Protein AF-A0A970GXW7-F1 (afdb_monomer_lite)

Sequence (215 aa):
MKRIKVNVVCMGICLIFGLSMFFTDLMLDGRINKLLYIYRIIIASCVCYFLPEVYRHLKKVYLKTKLSKELYFLKKLFVICGSVKPVDFGKLMKSLIARSEHFKKDLVAIYEAHQKSSTDTEMFYQELKAGAKDLEVKLFYEKLDMACYYDFDLSVKTIKDDFAREKRESIRKVKKKVELINVVGVLGLFVALTVLVVYLLAPWIKMLEFSGLGW

Radius of gyration: 31.5 Å; chains: 1; bounding box: 80×30×100 Å

Secondary structure (DSSP, 8-state):
-HHHHHHHHHHHHHHHHHHHHHHHHHH----HHHHHHHHHHHHHHHHHHHHHHHHHHHHHHHHHHHHHHHHHHHHHHHHHHHTSSSP-HHHHHHHHHHH-SSSHHHHHHHHHHHHH--S-HHHHHHHHHHH--SHHHHHHHHHHHHHHHT-HHHHHHHHHHHHHHHHHHHHHHHHHHHHHHHHHHHHHHHHHHHHHHHHHHHHHHHHHHHHHT--

pLDDT: mean 70.79, std 11.63, range [36.53, 85.31]

Foldseek 3Di:
DVVVVVVVVLVVVVVVVVVVVVVVVVPDDDPDVVVVVVVVVVVVSVCVVVVVVVVVVVVVVVVVVVVVVLLVVLLVLLLVQLVDPPHDLLVSLVVNLVSDDVCNVVSVVLSVVLVVPPDPVVVVLVVVLVPDPDPSSNVVSVLNVCCSPPNVNVSSVVSVVVVVVVVVVVVVVVVVVVVVVVVVVVVVVVVVVVVVVCVVCVVVVVVVVVVVPPD

Structure (mmCIF, N/CA/C/O backbone):
data_AF-A0A970GXW7-F1
#
_entry.id   AF-A0A970GXW7-F1
#
loop_
_atom_site.group_PDB
_atom_site.id
_atom_site.type_symbol
_atom_site.label_atom_id
_atom_site.label_alt_id
_atom_site.label_comp_id
_atom_site.label_asym_id
_atom_site.label_entity_id
_atom_site.label_seq_id
_atom_site.pdbx_PDB_ins_code
_atom_site.Cartn_x
_atom_site.Cartn_y
_atom_site.Cartn_z
_atom_site.occupancy
_atom_site.B_iso_or_equiv
_atom_site.auth_seq_id
_atom_site.auth_comp_id
_atom_site.auth_asym_id
_atom_site.auth_atom_id
_atom_site.pdbx_PDB_model_num
ATOM 1 N N . MET A 1 1 ? 20.574 18.142 4.163 1.00 36.53 1 MET A N 1
ATOM 2 C CA . MET A 1 1 ? 22.018 18.353 4.432 1.00 36.53 1 MET A CA 1
ATOM 3 C C . MET A 1 1 ? 22.873 17.086 4.602 1.00 36.53 1 MET A C 1
ATOM 5 O O . MET A 1 1 ? 23.958 17.068 4.044 1.00 36.53 1 MET A O 1
ATOM 9 N N . LYS A 1 2 ? 22.444 16.004 5.285 1.00 41.56 2 LYS A N 1
ATOM 10 C CA . LYS A 1 2 ? 23.283 14.783 5.468 1.00 41.56 2 LYS A CA 1
ATOM 11 C C . LYS A 1 2 ? 23.629 13.986 4.185 1.00 41.56 2 LYS A C 1
ATOM 13 O O . LYS A 1 2 ? 24.627 13.281 4.181 1.00 41.56 2 LYS A O 1
ATOM 18 N N . ARG A 1 3 ? 22.847 14.111 3.098 1.00 43.22 3 ARG A N 1
ATOM 19 C CA . ARG A 1 3 ? 23.070 13.406 1.810 1.00 43.22 3 ARG A CA 1
ATOM 20 C C . ARG A 1 3 ? 24.290 13.904 1.018 1.00 43.22 3 ARG A C 1
ATOM 22 O O . ARG A 1 3 ? 24.913 13.113 0.330 1.00 43.22 3 ARG A O 1
ATOM 29 N N . ILE A 1 4 ? 24.644 15.185 1.143 1.00 44.62 4 ILE A N 1
ATOM 30 C CA . ILE A 1 4 ? 25.739 15.791 0.364 1.00 44.62 4 ILE A CA 1
ATOM 31 C C . ILE A 1 4 ? 27.099 15.413 0.969 1.00 44.62 4 ILE A C 1
ATOM 33 O O . ILE A 1 4 ? 28.023 15.080 0.238 1.00 44.62 4 ILE A O 1
ATOM 37 N N . LYS A 1 5 ? 27.204 15.353 2.307 1.00 41.97 5 LYS A N 1
ATOM 38 C CA . LYS A 1 5 ? 28.464 15.025 2.998 1.00 41.97 5 LYS A CA 1
ATOM 39 C C . LYS A 1 5 ? 28.994 13.620 2.671 1.00 41.97 5 LYS A C 1
ATOM 41 O O . LYS A 1 5 ? 30.198 13.457 2.556 1.00 41.97 5 LYS A O 1
ATOM 46 N N . VAL A 1 6 ? 28.123 12.624 2.477 1.00 51.88 6 VAL A N 1
ATOM 47 C CA . VAL A 1 6 ? 28.550 11.246 2.149 1.00 51.88 6 VAL A CA 1
ATOM 48 C C . VAL A 1 6 ? 29.020 11.135 0.696 1.00 51.88 6 VAL A C 1
ATOM 50 O O . VAL A 1 6 ? 30.042 10.509 0.435 1.00 51.88 6 VAL A O 1
ATOM 53 N N . ASN A 1 7 ? 28.333 11.803 -0.235 1.00 46.38 7 ASN A N 1
ATOM 54 C CA . ASN A 1 7 ? 28.727 11.798 -1.645 1.00 46.38 7 ASN A CA 1
ATOM 55 C C . ASN A 1 7 ? 30.058 12.527 -1.865 1.00 46.38 7 ASN A C 1
ATOM 57 O O . ASN A 1 7 ? 30.883 12.041 -2.627 1.00 46.38 7 ASN A O 1
ATOM 61 N N . VAL A 1 8 ? 30.307 13.629 -1.147 1.00 50.56 8 VAL A N 1
ATOM 62 C CA . VAL A 1 8 ? 31.577 14.376 -1.224 1.00 50.56 8 VAL A CA 1
ATOM 63 C C . VAL A 1 8 ? 32.748 13.564 -0.655 1.00 50.56 8 VAL A C 1
ATOM 65 O O . VAL A 1 8 ? 33.816 13.535 -1.259 1.00 50.56 8 VAL A O 1
ATOM 68 N N . VAL A 1 9 ? 32.545 12.837 0.451 1.00 52.38 9 VAL A N 1
ATOM 69 C CA . VAL A 1 9 ? 33.582 11.958 1.028 1.00 52.38 9 VAL A CA 1
ATOM 70 C C . VAL A 1 9 ? 33.902 10.784 0.093 1.00 52.38 9 VAL A C 1
ATOM 72 O O . VAL A 1 9 ? 35.071 10.476 -0.119 1.00 52.38 9 VAL A O 1
ATOM 75 N N . CYS A 1 10 ? 32.897 10.170 -0.539 1.00 51.16 10 CYS A N 1
ATOM 76 C CA . CYS A 1 10 ? 33.123 9.105 -1.523 1.00 51.16 10 CYS A CA 1
ATOM 77 C C . CYS A 1 10 ? 33.780 9.607 -2.819 1.00 51.16 10 CYS A C 1
ATOM 79 O O . CYS A 1 10 ? 34.620 8.901 -3.371 1.00 51.16 10 CYS A O 1
ATOM 81 N N . MET A 1 11 ? 33.456 10.819 -3.280 1.00 51.25 11 MET A N 1
ATOM 82 C CA . MET A 1 11 ? 34.118 11.439 -4.435 1.00 51.25 11 MET A CA 1
ATOM 83 C C . MET A 1 11 ? 35.600 11.713 -4.136 1.00 51.25 11 MET A C 1
ATOM 85 O O . MET A 1 11 ? 36.453 11.449 -4.978 1.00 51.25 11 MET A O 1
ATOM 89 N N . GLY A 1 12 ? 35.910 12.141 -2.905 1.00 49.91 12 GLY A N 1
ATOM 90 C CA . GLY A 1 12 ? 37.282 12.297 -2.415 1.00 49.91 12 GLY A CA 1
ATOM 91 C C . GLY A 1 12 ? 38.063 10.981 -2.389 1.00 49.91 12 GLY A C 1
ATOM 92 O O . GLY A 1 12 ? 39.197 10.938 -2.850 1.00 49.91 12 GLY A O 1
ATOM 93 N N . ILE A 1 13 ? 37.448 9.881 -1.943 1.00 58.66 13 ILE A N 1
ATOM 94 C CA . ILE A 1 13 ? 38.088 8.553 -1.952 1.00 58.66 13 ILE A CA 1
ATOM 95 C C . ILE A 1 13 ? 38.314 8.059 -3.391 1.00 58.66 13 ILE A C 1
ATOM 97 O O . ILE A 1 13 ? 39.370 7.504 -3.681 1.00 58.66 13 ILE A O 1
ATOM 101 N N . CYS A 1 14 ? 37.381 8.317 -4.314 1.00 54.28 14 CYS A N 1
ATOM 102 C CA . CYS A 1 14 ? 37.559 7.985 -5.733 1.00 54.28 14 CYS A CA 1
ATOM 103 C C . CYS A 1 14 ? 38.674 8.813 -6.392 1.00 54.28 14 CYS A C 1
ATOM 105 O O . CYS A 1 14 ? 39.422 8.277 -7.204 1.00 54.28 14 CYS A O 1
ATOM 107 N N . LEU A 1 15 ? 38.830 10.087 -6.014 1.00 52.09 15 LEU A N 1
ATOM 108 C CA . LEU A 1 15 ? 39.939 10.935 -6.465 1.00 52.09 15 LEU A CA 1
ATOM 109 C C . LEU A 1 15 ? 41.288 10.466 -5.909 1.00 52.09 15 LEU A C 1
ATOM 111 O O . LEU A 1 15 ? 42.264 10.440 -6.649 1.00 52.09 15 LEU A O 1
ATOM 115 N N . ILE A 1 16 ? 4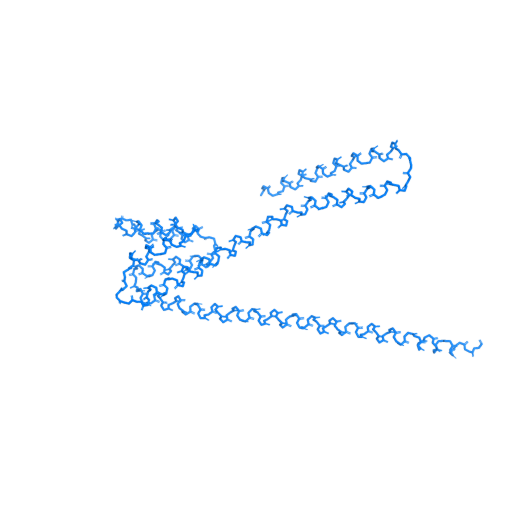1.346 10.041 -4.643 1.00 58.22 16 ILE A N 1
ATOM 116 C CA . ILE A 1 16 ? 42.569 9.498 -4.028 1.00 58.22 16 ILE A CA 1
ATOM 117 C C . ILE A 1 16 ? 42.966 8.171 -4.693 1.00 58.22 16 ILE A C 1
ATOM 119 O O . ILE A 1 16 ? 44.137 7.970 -5.009 1.00 58.22 16 ILE A O 1
ATOM 123 N N . PHE A 1 17 ? 41.996 7.298 -4.989 1.00 55.59 17 PHE A N 1
ATOM 124 C CA . PHE A 1 17 ? 42.246 6.075 -5.758 1.00 55.59 17 PHE A CA 1
ATOM 125 C C . PHE A 1 17 ? 42.682 6.380 -7.201 1.00 55.59 17 PHE A C 1
ATOM 127 O O . PHE A 1 17 ? 43.653 5.788 -7.671 1.00 55.59 17 PHE A O 1
ATOM 134 N N . GLY A 1 18 ? 42.049 7.344 -7.875 1.00 51.88 18 GLY A N 1
ATOM 135 C CA . GLY A 1 18 ? 42.450 7.788 -9.216 1.00 51.88 18 GLY A CA 1
ATOM 136 C C . GLY A 1 18 ? 43.857 8.398 -9.261 1.00 51.88 18 GLY A C 1
ATOM 137 O O . GLY A 1 18 ? 44.622 8.111 -10.178 1.00 51.88 18 GLY A O 1
ATOM 138 N N . LEU A 1 19 ? 44.243 9.168 -8.239 1.00 52.00 19 LEU A N 1
ATOM 139 C CA . LEU A 1 19 ? 45.594 9.723 -8.106 1.00 52.00 19 LEU A CA 1
ATOM 140 C C . LEU A 1 19 ? 46.634 8.636 -7.811 1.00 52.00 19 LEU A C 1
ATOM 142 O O . LEU A 1 19 ? 47.711 8.656 -8.400 1.00 52.00 19 LEU A O 1
ATOM 146 N N . SER A 1 20 ? 46.308 7.650 -6.966 1.00 53.53 20 SER A N 1
ATOM 147 C CA . SER A 1 20 ? 47.200 6.507 -6.720 1.00 53.53 20 SER A CA 1
ATOM 148 C C . SER A 1 20 ? 47.460 5.687 -7.989 1.00 53.53 20 SER A C 1
ATOM 150 O O . SER A 1 20 ? 48.586 5.248 -8.204 1.00 53.53 20 SER A O 1
ATOM 152 N N . MET A 1 21 ? 46.459 5.574 -8.874 1.00 54.50 21 MET A N 1
ATOM 153 C CA . MET A 1 21 ? 46.595 4.932 -10.184 1.00 54.50 21 MET A CA 1
ATOM 154 C C . MET A 1 21 ? 47.504 5.712 -11.136 1.00 54.50 21 MET A C 1
ATOM 156 O O . MET A 1 21 ? 48.346 5.107 -11.795 1.00 54.50 21 MET A O 1
ATOM 160 N N . PHE A 1 22 ? 47.386 7.042 -11.161 1.00 52.53 22 PHE A N 1
ATOM 161 C CA . PHE A 1 22 ? 48.235 7.910 -11.981 1.00 52.53 22 PHE A CA 1
ATOM 162 C C . PHE A 1 22 ? 49.715 7.821 -11.573 1.00 52.53 22 PHE A C 1
ATOM 164 O O . PHE A 1 22 ? 50.598 7.745 -12.425 1.00 52.53 22 PHE A O 1
ATOM 171 N N . PHE A 1 23 ? 49.996 7.748 -10.266 1.00 51.31 23 PHE A N 1
ATOM 172 C CA . PHE A 1 23 ? 51.359 7.547 -9.764 1.00 51.31 23 PHE A CA 1
ATOM 173 C C . PHE A 1 23 ? 51.914 6.151 -10.082 1.00 51.31 23 PHE A C 1
ATOM 175 O O . PHE A 1 23 ? 53.106 6.023 -10.360 1.00 51.31 23 PHE A O 1
ATOM 182 N N . THR A 1 24 ? 51.074 5.110 -10.101 1.00 54.56 24 THR A N 1
ATOM 183 C CA . THR A 1 24 ? 51.500 3.770 -10.542 1.00 54.56 24 THR A CA 1
ATOM 184 C C . THR A 1 24 ? 51.691 3.654 -12.060 1.00 54.56 24 THR A C 1
ATOM 186 O O . THR A 1 24 ? 52.520 2.854 -12.490 1.00 54.56 24 THR A O 1
ATOM 189 N N . ASP A 1 25 ? 50.997 4.471 -12.862 1.00 48.50 25 ASP A N 1
ATOM 190 C CA . ASP A 1 25 ? 51.155 4.553 -14.327 1.00 48.50 25 ASP A CA 1
ATOM 191 C C . ASP A 1 25 ? 52.482 5.214 -14.743 1.00 48.50 25 ASP A C 1
ATOM 193 O O . ASP A 1 25 ? 53.053 4.853 -15.770 1.00 48.50 25 ASP A O 1
ATOM 197 N N . LEU A 1 26 ? 53.016 6.138 -13.931 1.00 48.97 26 LEU A N 1
ATOM 198 C CA . LEU A 1 26 ? 54.302 6.799 -14.200 1.00 48.97 26 LEU A CA 1
ATOM 199 C C . LEU A 1 26 ? 55.518 5.875 -13.962 1.00 48.97 26 LEU A C 1
ATOM 201 O O . LEU A 1 26 ? 56.599 6.131 -14.484 1.00 48.97 26 LEU A O 1
ATOM 205 N N . MET A 1 27 ? 55.360 4.818 -13.155 1.00 50.88 27 MET A N 1
ATOM 206 C CA . MET A 1 27 ? 56.472 4.026 -12.601 1.00 50.88 27 MET A CA 1
ATOM 207 C C . MET A 1 27 ? 56.754 2.693 -13.313 1.00 50.88 27 MET A C 1
ATOM 209 O O . MET A 1 27 ? 57.789 2.087 -13.052 1.00 50.88 27 MET A O 1
ATOM 213 N N . LEU A 1 28 ? 55.886 2.201 -14.201 1.00 49.31 28 LEU A N 1
ATOM 214 C CA . LEU A 1 28 ? 56.090 0.904 -14.856 1.00 49.31 28 LEU A CA 1
ATOM 215 C C . LEU A 1 28 ? 55.779 0.992 -16.348 1.00 49.31 28 LEU A C 1
ATOM 217 O O . LEU A 1 28 ? 54.676 1.367 -16.733 1.00 49.31 28 LEU A O 1
ATOM 221 N N . ASP A 1 29 ? 56.699 0.524 -17.193 1.00 49.59 29 ASP A N 1
ATOM 222 C CA . ASP A 1 29 ? 56.520 0.332 -18.640 1.00 49.59 29 ASP A CA 1
ATOM 223 C C . ASP A 1 29 ? 56.055 -1.113 -18.943 1.00 49.59 29 ASP A C 1
ATOM 225 O O . ASP A 1 29 ? 56.232 -2.012 -18.123 1.00 49.59 29 ASP A O 1
ATOM 229 N N . GLY A 1 30 ? 55.291 -1.327 -20.020 1.00 56.03 30 GLY A N 1
ATOM 230 C CA . GLY A 1 30 ? 54.644 -2.615 -20.363 1.00 56.03 30 GLY A CA 1
ATOM 231 C C . GLY A 1 30 ? 53.134 -2.487 -20.609 1.00 56.03 30 GLY A C 1
ATOM 232 O O . GLY A 1 30 ? 52.337 -2.540 -19.676 1.00 56.03 30 GLY A O 1
ATOM 233 N N . ARG A 1 31 ? 52.749 -2.263 -21.870 1.00 55.66 31 ARG A N 1
ATOM 234 C CA . ARG A 1 31 ? 51.510 -1.567 -22.278 1.00 55.66 31 ARG A CA 1
ATOM 235 C C . ARG A 1 31 ? 50.223 -2.403 -22.424 1.00 55.66 31 ARG A C 1
ATOM 237 O O . ARG A 1 31 ? 49.149 -1.817 -22.416 1.00 55.66 31 ARG A O 1
ATOM 244 N N . ILE A 1 32 ? 50.277 -3.736 -22.530 1.00 54.97 32 ILE A N 1
ATOM 245 C CA . ILE A 1 32 ? 49.090 -4.538 -22.930 1.00 54.97 32 ILE A CA 1
ATOM 246 C C . ILE A 1 32 ? 48.325 -5.133 -21.730 1.00 54.97 32 ILE A C 1
ATOM 248 O O . ILE A 1 32 ? 47.101 -5.034 -21.672 1.00 54.97 32 ILE A O 1
ATOM 252 N N . ASN A 1 33 ? 49.016 -5.650 -20.706 1.00 57.78 33 ASN A N 1
ATOM 253 C CA . ASN A 1 33 ? 48.361 -6.164 -19.487 1.00 57.78 33 ASN A CA 1
ATOM 254 C C . ASN A 1 33 ? 47.785 -5.051 -18.585 1.00 57.78 33 ASN A C 1
ATOM 256 O O . ASN A 1 33 ? 46.927 -5.316 -17.743 1.00 57.78 33 ASN A O 1
ATOM 260 N N . LYS A 1 34 ? 48.217 -3.798 -18.779 1.00 56.94 34 LYS A N 1
ATOM 261 C CA . LYS A 1 34 ? 47.813 -2.646 -17.956 1.00 56.94 34 LYS A CA 1
ATOM 262 C C . LYS A 1 34 ? 46.424 -2.114 -18.284 1.00 56.94 34 LYS A C 1
ATOM 264 O O . LYS A 1 34 ? 45.649 -1.874 -17.366 1.00 56.94 34 LYS A O 1
ATOM 269 N N . LEU A 1 35 ? 46.060 -2.027 -19.564 1.00 57.41 35 LEU A N 1
ATOM 270 C CA . LEU A 1 35 ? 44.717 -1.600 -19.989 1.00 57.41 35 LEU A CA 1
ATOM 271 C C . LEU A 1 35 ? 43.617 -2.532 -19.456 1.00 57.41 35 LEU A C 1
ATOM 273 O O . LEU A 1 35 ? 42.579 -2.068 -18.986 1.00 57.41 35 LEU A O 1
ATOM 277 N N . LEU A 1 36 ? 43.872 -3.844 -19.447 1.00 58.72 36 LEU A N 1
ATOM 278 C CA . LEU A 1 36 ? 42.973 -4.842 -18.857 1.00 58.72 36 LEU A CA 1
ATOM 279 C C . LEU A 1 36 ? 42.836 -4.684 -17.336 1.00 58.72 36 LEU A C 1
ATOM 281 O O . LEU A 1 36 ? 41.740 -4.852 -16.799 1.00 58.72 36 LEU A O 1
ATOM 285 N N . TYR A 1 37 ? 43.924 -4.350 -16.639 1.00 63.22 37 TYR A N 1
ATOM 286 C CA . TYR A 1 37 ? 43.913 -4.136 -15.191 1.00 63.22 37 TYR A CA 1
ATOM 287 C C . TYR A 1 37 ? 43.170 -2.846 -14.810 1.00 63.22 37 TYR A C 1
ATOM 289 O O . TYR A 1 37 ? 42.325 -2.858 -13.914 1.00 63.22 37 TYR A O 1
ATOM 297 N N . ILE A 1 38 ? 43.397 -1.764 -15.561 1.00 65.06 38 ILE A N 1
ATOM 298 C CA . ILE A 1 38 ? 42.697 -0.482 -15.410 1.00 65.06 38 ILE A CA 1
ATOM 299 C C . ILE A 1 38 ? 41.193 -0.663 -15.654 1.00 65.06 38 ILE A C 1
ATOM 301 O O . ILE A 1 38 ? 40.382 -0.265 -14.819 1.00 65.06 38 ILE A O 1
ATOM 305 N N . TYR A 1 39 ? 40.801 -1.347 -16.734 1.00 64.88 39 TYR A N 1
ATOM 306 C CA . TYR A 1 39 ? 39.392 -1.620 -17.034 1.00 64.88 39 TYR A CA 1
ATOM 307 C C . TYR A 1 39 ? 38.704 -2.454 -15.939 1.00 64.88 39 TYR A C 1
ATOM 309 O O . TYR A 1 39 ? 37.590 -2.134 -15.524 1.00 64.88 39 TYR A O 1
ATOM 317 N N . ARG A 1 40 ? 39.380 -3.480 -15.398 1.00 64.44 40 ARG A N 1
ATOM 318 C CA . ARG A 1 40 ? 38.856 -4.297 -14.287 1.00 64.44 40 ARG A CA 1
ATOM 319 C C . ARG A 1 40 ? 38.636 -3.487 -13.011 1.00 64.44 40 ARG A C 1
ATOM 321 O O . ARG A 1 40 ? 37.634 -3.702 -12.333 1.00 64.44 40 ARG A O 1
ATOM 328 N N . ILE A 1 41 ? 39.528 -2.551 -12.695 1.00 69.44 41 ILE A N 1
ATOM 329 C CA . ILE A 1 41 ? 39.398 -1.711 -11.498 1.00 69.44 41 ILE A CA 1
ATOM 330 C C . ILE A 1 41 ? 38.318 -0.640 -11.677 1.00 69.44 41 ILE A C 1
ATOM 332 O O . ILE A 1 41 ? 37.563 -0.390 -10.739 1.00 69.44 41 ILE A O 1
ATOM 336 N N . ILE A 1 42 ? 38.178 -0.061 -12.875 1.00 71.00 42 ILE A N 1
ATOM 337 C CA . ILE A 1 42 ? 37.077 0.863 -13.193 1.00 71.00 42 ILE A CA 1
ATOM 338 C C . ILE A 1 42 ? 35.726 0.146 -13.071 1.00 71.00 42 ILE A C 1
ATOM 340 O O . ILE A 1 42 ? 34.802 0.666 -12.451 1.00 71.00 42 ILE A O 1
ATOM 344 N N . ILE A 1 43 ? 35.609 -1.083 -13.582 1.00 68.50 43 ILE A N 1
ATOM 345 C CA . ILE A 1 43 ? 34.386 -1.876 -13.399 1.00 68.50 43 ILE A CA 1
ATOM 346 C C . ILE A 1 43 ? 34.146 -2.174 -11.916 1.00 68.50 43 ILE A C 1
ATOM 348 O O . ILE A 1 43 ? 33.027 -1.999 -11.436 1.00 68.50 43 ILE A O 1
ATOM 352 N N . ALA A 1 44 ? 35.172 -2.599 -11.176 1.00 70.00 44 ALA A N 1
ATOM 353 C CA . ALA A 1 44 ? 35.036 -2.920 -9.758 1.00 70.00 44 ALA A CA 1
ATOM 354 C C . ALA A 1 44 ? 34.601 -1.701 -8.924 1.00 70.00 44 ALA A C 1
ATOM 356 O O . ALA A 1 44 ? 33.738 -1.834 -8.056 1.00 70.00 44 ALA A O 1
ATOM 357 N N . SER A 1 45 ? 35.130 -0.505 -9.208 1.00 69.75 45 SER A N 1
ATOM 358 C CA . SER A 1 45 ? 34.742 0.728 -8.513 1.00 69.75 45 SER A CA 1
ATOM 359 C C . SER A 1 45 ? 33.310 1.155 -8.856 1.00 69.75 45 SER A C 1
ATOM 361 O O . SER A 1 45 ? 32.540 1.485 -7.950 1.00 69.75 45 SER A O 1
ATOM 363 N N . CYS A 1 46 ? 32.900 1.042 -10.124 1.00 65.44 46 CYS A N 1
ATOM 364 C CA . CYS A 1 46 ? 31.518 1.281 -10.547 1.00 65.44 46 CYS A CA 1
ATOM 365 C C . CYS A 1 46 ? 30.530 0.312 -9.878 1.00 65.44 46 CYS A C 1
ATOM 367 O O . CYS A 1 46 ? 29.479 0.733 -9.391 1.00 65.44 46 CYS A O 1
ATOM 369 N N . VAL A 1 47 ? 30.870 -0.978 -9.804 1.00 69.69 47 VAL A N 1
ATOM 370 C CA . VAL A 1 47 ? 30.029 -2.012 -9.181 1.00 69.69 47 VAL A CA 1
ATOM 371 C C . VAL A 1 47 ? 29.900 -1.782 -7.672 1.00 69.69 47 VAL A C 1
ATOM 373 O O . VAL A 1 47 ? 28.787 -1.804 -7.142 1.00 69.69 47 VAL A O 1
ATOM 376 N N . CYS A 1 48 ? 31.003 -1.482 -6.982 1.00 71.81 48 CYS A N 1
ATOM 377 C CA . CYS A 1 48 ? 31.002 -1.192 -5.546 1.00 71.81 48 CYS A CA 1
ATOM 378 C C . CYS A 1 48 ? 30.251 0.098 -5.182 1.00 71.81 48 CYS A C 1
ATOM 380 O O . CYS A 1 48 ? 29.684 0.173 -4.093 1.00 71.81 48 CYS A O 1
ATOM 382 N N . TYR A 1 49 ? 30.208 1.095 -6.072 1.00 74.06 49 TYR A N 1
ATOM 383 C CA . TYR A 1 49 ? 29.412 2.310 -5.869 1.00 74.06 49 TYR A CA 1
ATOM 384 C C . TYR A 1 49 ? 27.911 2.053 -6.068 1.00 74.06 49 TYR A C 1
ATOM 386 O O . TYR A 1 49 ? 27.085 2.480 -5.261 1.00 74.06 49 TYR A O 1
ATOM 394 N N . PHE A 1 50 ? 27.551 1.306 -7.115 1.00 69.94 50 PHE A N 1
ATOM 395 C CA . PHE A 1 50 ? 26.157 1.126 -7.518 1.00 69.94 50 PHE A CA 1
ATOM 396 C C . PHE A 1 50 ? 25.406 0.082 -6.673 1.00 69.94 50 PHE A C 1
ATOM 398 O O . PHE A 1 50 ? 24.248 0.290 -6.303 1.00 69.94 50 PHE A O 1
ATOM 405 N N . LEU A 1 51 ? 26.061 -1.024 -6.294 1.00 70.75 51 LEU A N 1
ATOM 406 C CA . LEU A 1 51 ? 25.466 -2.098 -5.484 1.00 70.75 51 LEU A CA 1
ATOM 407 C C . LEU A 1 51 ? 24.803 -1.628 -4.172 1.00 70.75 51 LEU A C 1
ATOM 409 O O . LEU A 1 51 ? 23.650 -2.002 -3.930 1.00 70.75 51 LEU A O 1
ATOM 413 N N . PRO A 1 52 ? 25.452 -0.823 -3.305 1.00 77.75 52 PRO A N 1
ATOM 414 C CA . PRO A 1 52 ? 24.848 -0.405 -2.042 1.00 77.75 52 PRO A CA 1
ATOM 415 C C . PRO A 1 52 ? 23.655 0.538 -2.237 1.00 77.75 52 PRO A C 1
ATOM 417 O O . PRO A 1 52 ? 22.716 0.509 -1.434 1.00 77.75 52 PRO A O 1
ATOM 420 N N . GLU A 1 53 ? 23.645 1.357 -3.291 1.00 74.00 53 GLU A N 1
ATOM 421 C CA . GLU A 1 53 ? 22.501 2.214 -3.612 1.00 74.00 53 GLU A CA 1
ATOM 422 C C . GLU A 1 53 ? 21.309 1.400 -4.114 1.00 74.00 53 GLU A C 1
ATOM 424 O O . GLU A 1 53 ? 20.196 1.556 -3.595 1.00 74.00 53 GLU A O 1
ATOM 429 N N . VAL A 1 54 ? 21.550 0.466 -5.039 1.00 72.12 54 VAL A N 1
ATOM 430 C CA . VAL A 1 54 ? 20.531 -0.461 -5.545 1.00 72.12 54 VAL A CA 1
ATOM 431 C C . VAL A 1 54 ? 19.957 -1.295 -4.405 1.00 72.12 54 VAL A C 1
ATOM 433 O O . VAL A 1 54 ? 18.738 -1.364 -4.248 1.00 72.12 54 VAL A O 1
ATOM 436 N N . TYR A 1 55 ? 20.807 -1.853 -3.540 1.00 77.06 55 TYR A N 1
ATOM 437 C CA . TYR A 1 55 ? 20.367 -2.630 -2.383 1.00 77.06 55 TYR A CA 1
ATOM 438 C C . TYR A 1 55 ? 19.484 -1.810 -1.430 1.00 77.06 55 TYR A C 1
ATOM 440 O O . TYR A 1 55 ? 18.429 -2.276 -0.994 1.00 77.06 55 TYR A O 1
ATOM 448 N N . ARG A 1 56 ? 19.854 -0.557 -1.128 1.00 78.12 56 ARG A N 1
ATOM 449 C CA . ARG A 1 56 ? 19.030 0.331 -0.287 1.00 78.12 56 ARG A CA 1
ATOM 450 C C . ARG A 1 56 ? 17.681 0.639 -0.932 1.00 78.12 56 ARG A C 1
ATOM 452 O O . ARG A 1 56 ? 16.673 0.679 -0.222 1.00 78.12 56 ARG A O 1
ATOM 459 N N . HIS A 1 57 ? 17.647 0.866 -2.243 1.00 73.44 57 HIS A N 1
ATOM 460 C CA . HIS A 1 57 ? 16.401 1.091 -2.970 1.00 73.44 57 HIS A CA 1
ATOM 461 C C . HIS A 1 57 ? 15.513 -0.154 -2.976 1.00 73.44 57 HIS A C 1
ATOM 463 O O . HIS A 1 57 ? 14.340 -0.053 -2.611 1.00 73.44 57 HIS A O 1
ATOM 469 N N . LEU A 1 58 ? 16.077 -1.325 -3.273 1.00 73.81 58 LEU A N 1
ATOM 470 C CA . LEU A 1 58 ? 15.372 -2.606 -3.216 1.00 73.81 58 LEU A CA 1
ATOM 471 C C . LEU A 1 58 ? 14.806 -2.872 -1.820 1.00 73.81 58 LEU A C 1
ATOM 473 O O . LEU A 1 58 ? 13.623 -3.181 -1.690 1.00 73.81 58 LEU A O 1
ATOM 477 N N . LYS A 1 59 ? 15.596 -2.656 -0.761 1.00 79.12 59 LYS A N 1
ATOM 478 C CA . LYS A 1 59 ? 15.139 -2.815 0.626 1.00 79.12 59 LYS A CA 1
ATOM 479 C C . LYS A 1 59 ? 13.958 -1.897 0.951 1.00 79.12 59 LYS A C 1
ATOM 481 O O . LYS A 1 59 ? 12.996 -2.341 1.574 1.00 79.12 59 LYS A O 1
ATOM 486 N N . LYS A 1 60 ? 13.994 -0.629 0.523 1.00 82.50 60 LYS A N 1
ATOM 487 C CA . LYS A 1 60 ? 12.875 0.312 0.720 1.00 82.50 60 LYS A CA 1
ATOM 488 C C . LYS A 1 60 ? 11.612 -0.140 -0.010 1.00 82.50 60 LYS A C 1
ATOM 490 O O . LYS A 1 60 ? 10.534 -0.096 0.575 1.00 82.50 60 LYS A O 1
ATOM 495 N N . VAL A 1 61 ? 11.742 -0.580 -1.261 1.00 76.81 61 VAL A N 1
ATOM 496 C CA . VAL A 1 61 ? 10.610 -1.078 -2.058 1.00 76.81 61 VAL A CA 1
ATOM 497 C C . VAL A 1 61 ? 10.025 -2.342 -1.432 1.00 76.81 61 VAL A C 1
ATOM 499 O O . VAL A 1 61 ? 8.806 -2.448 -1.295 1.00 76.81 61 VAL A O 1
ATOM 502 N N . TYR A 1 62 ? 10.879 -3.264 -0.988 1.00 78.75 62 TYR A N 1
ATOM 503 C CA . TYR A 1 62 ? 10.465 -4.484 -0.305 1.00 78.75 62 TYR A CA 1
ATOM 504 C C . TYR A 1 62 ? 9.688 -4.179 0.979 1.00 78.75 62 TYR A C 1
ATOM 506 O O . TYR A 1 62 ? 8.574 -4.671 1.152 1.00 78.75 62 TYR A O 1
ATOM 514 N N . LEU A 1 63 ? 10.225 -3.307 1.841 1.00 81.31 63 LEU A N 1
ATOM 515 C CA . LEU A 1 63 ? 9.559 -2.895 3.079 1.00 81.31 63 LEU A CA 1
ATOM 516 C C . LEU A 1 6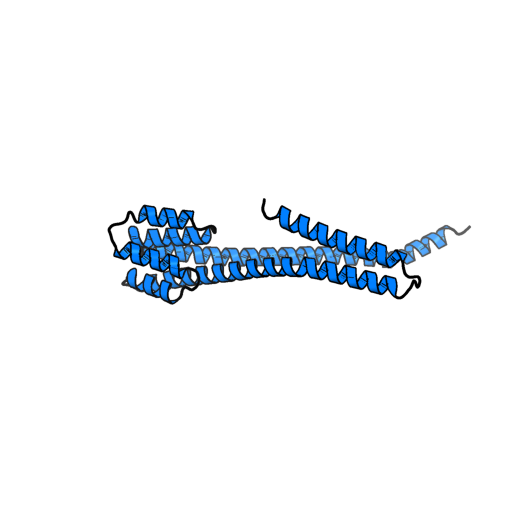3 ? 8.217 -2.215 2.806 1.00 81.31 63 LEU A C 1
ATOM 518 O O . LEU A 1 63 ? 7.221 -2.576 3.426 1.00 81.31 63 LEU A O 1
ATOM 522 N N . LYS A 1 64 ? 8.161 -1.292 1.839 1.00 80.88 64 LYS A N 1
ATOM 523 C CA . LYS A 1 64 ? 6.906 -0.643 1.440 1.00 80.88 64 LYS A CA 1
ATOM 524 C C . LYS A 1 64 ? 5.871 -1.668 0.975 1.00 80.88 64 LYS A C 1
ATOM 526 O O . LYS A 1 64 ? 4.719 -1.615 1.381 1.00 80.88 64 LYS A O 1
ATOM 531 N N . THR A 1 65 ? 6.298 -2.639 0.173 1.00 79.75 65 THR A N 1
ATOM 532 C CA . THR A 1 65 ? 5.423 -3.710 -0.316 1.00 79.75 65 THR A CA 1
ATOM 533 C C . THR A 1 65 ? 4.925 -4.595 0.827 1.00 79.75 65 THR A C 1
ATOM 535 O O . THR A 1 65 ? 3.752 -4.963 0.840 1.00 79.75 65 THR A O 1
ATOM 538 N N . LYS A 1 66 ? 5.789 -4.928 1.798 1.00 82.25 66 LYS A N 1
ATOM 539 C CA . LYS A 1 66 ? 5.403 -5.694 2.992 1.00 82.25 66 LYS A CA 1
ATOM 540 C C . LYS A 1 66 ? 4.357 -4.931 3.817 1.00 82.25 66 LYS A C 1
ATOM 542 O O . LYS A 1 66 ? 3.322 -5.507 4.133 1.00 82.25 66 LYS A O 1
ATOM 547 N N . LEU A 1 67 ? 4.572 -3.635 4.058 1.00 82.75 67 LEU A N 1
ATOM 548 C CA . LEU A 1 67 ? 3.631 -2.763 4.772 1.00 82.75 67 LEU A CA 1
ATOM 549 C C . LEU A 1 67 ? 2.272 -2.667 4.067 1.00 82.75 67 LEU A C 1
ATOM 551 O O . LEU A 1 67 ? 1.241 -2.845 4.706 1.00 82.75 67 LEU A O 1
ATOM 555 N N . SER A 1 68 ? 2.251 -2.453 2.748 1.00 81.75 68 SER A N 1
ATOM 556 C CA . SER A 1 68 ? 0.999 -2.400 1.982 1.00 81.75 68 SER A CA 1
ATOM 557 C C . SER A 1 68 ? 0.237 -3.730 2.013 1.00 81.75 68 SER A C 1
ATOM 559 O O . SER A 1 68 ? -0.987 -3.735 2.134 1.00 81.75 68 SER A O 1
ATOM 561 N N . LYS A 1 69 ? 0.941 -4.869 1.934 1.00 82.88 69 LYS A N 1
ATOM 562 C CA . LYS A 1 69 ? 0.323 -6.203 2.051 1.00 82.88 69 LYS A CA 1
ATOM 563 C C . LYS A 1 69 ? -0.290 -6.425 3.431 1.00 82.88 69 LYS A C 1
ATOM 565 O O . LYS A 1 69 ? -1.392 -6.961 3.524 1.00 82.88 69 LYS A O 1
ATOM 570 N N . GLU A 1 70 ? 0.407 -6.011 4.483 1.00 81.94 70 GLU A N 1
ATOM 571 C CA . GLU A 1 70 ? -0.102 -6.106 5.849 1.00 81.94 70 GLU A CA 1
ATOM 572 C C . GLU A 1 70 ? -1.319 -5.200 6.057 1.00 81.94 70 GLU A C 1
ATOM 574 O O . GLU A 1 70 ? -2.340 -5.661 6.558 1.00 81.94 70 GLU A O 1
ATOM 579 N N . LEU A 1 71 ? -1.269 -3.951 5.590 1.00 83.88 71 LEU A N 1
ATOM 580 C CA . LEU A 1 71 ? -2.398 -3.023 5.674 1.00 83.88 71 LEU A CA 1
ATOM 581 C C . LEU A 1 71 ? -3.635 -3.565 4.942 1.00 83.88 71 LEU A C 1
ATOM 583 O O . LEU A 1 71 ? -4.747 -3.512 5.464 1.00 83.88 71 LEU A O 1
ATOM 587 N N . TYR A 1 72 ? -3.443 -4.143 3.753 1.00 83.38 72 TYR A N 1
ATOM 588 C CA . TYR A 1 72 ? -4.507 -4.819 3.010 1.00 83.38 72 TYR A CA 1
ATOM 589 C C . TYR A 1 72 ? -5.100 -5.991 3.806 1.00 83.38 72 TYR A C 1
ATOM 591 O O . TYR A 1 72 ? -6.321 -6.156 3.867 1.00 83.38 72 TYR A O 1
ATOM 599 N N . PHE A 1 73 ? -4.250 -6.796 4.449 1.00 82.94 73 PHE A N 1
ATOM 600 C CA . PHE A 1 73 ? -4.691 -7.898 5.299 1.00 82.94 73 PHE A CA 1
ATOM 601 C C . PHE A 1 73 ? -5.499 -7.406 6.508 1.00 82.94 73 PHE A C 1
ATOM 603 O O . PHE A 1 73 ? -6.559 -7.964 6.786 1.00 82.94 73 PHE A O 1
ATOM 610 N N . LEU A 1 74 ? -5.059 -6.334 7.175 1.00 83.38 74 LEU A N 1
ATOM 611 C CA . LEU A 1 74 ? -5.763 -5.733 8.311 1.00 83.38 74 LEU A CA 1
ATOM 612 C C . LEU A 1 74 ? -7.130 -5.178 7.907 1.00 83.38 74 LEU A C 1
ATOM 614 O O . LEU A 1 74 ? -8.130 -5.517 8.536 1.00 83.38 74 LEU A O 1
ATOM 618 N N . LYS A 1 75 ? -7.206 -4.416 6.808 1.00 83.38 75 LYS A N 1
ATOM 619 C CA . LYS A 1 75 ? -8.483 -3.959 6.235 1.00 83.38 75 LYS A CA 1
ATOM 620 C C . LYS A 1 75 ? -9.417 -5.146 5.948 1.00 83.38 75 LYS A C 1
ATOM 622 O O . LYS A 1 75 ? -10.616 -5.075 6.206 1.00 83.38 75 LYS A O 1
ATOM 627 N N . LYS A 1 7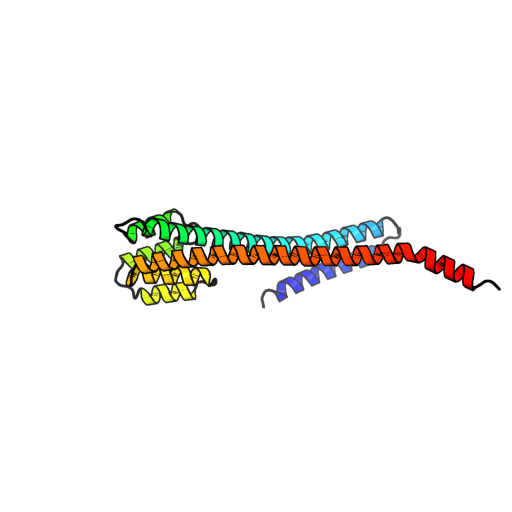6 ? -8.885 -6.263 5.431 1.00 80.25 76 LYS A N 1
ATOM 628 C CA . LYS A 1 76 ? -9.687 -7.442 5.066 1.00 80.25 76 LYS A CA 1
ATOM 629 C C . LYS A 1 76 ? -10.207 -8.140 6.316 1.00 80.25 76 LYS A C 1
ATOM 631 O O . LYS A 1 76 ? -11.368 -8.537 6.356 1.00 80.25 76 LYS A O 1
ATOM 636 N N . LEU A 1 77 ? -9.355 -8.271 7.329 1.00 79.31 77 LEU A N 1
ATOM 637 C CA . LEU A 1 77 ? -9.718 -8.841 8.619 1.00 79.31 77 LEU A CA 1
ATOM 638 C C . LEU A 1 77 ? -10.783 -7.989 9.313 1.00 79.31 77 LEU A C 1
ATOM 640 O O . LEU A 1 77 ? -11.747 -8.546 9.822 1.00 79.31 77 LEU A O 1
ATOM 644 N N . PHE A 1 78 ? -10.666 -6.663 9.234 1.00 82.06 78 PHE A N 1
ATOM 645 C CA . PHE A 1 78 ? -11.677 -5.734 9.732 1.00 82.06 78 PHE A CA 1
ATOM 646 C C . PHE A 1 78 ? -13.053 -6.000 9.103 1.00 82.06 78 PHE A C 1
ATOM 648 O O . PHE A 1 78 ? -14.036 -6.153 9.819 1.00 82.06 78 PHE A O 1
ATOM 655 N N . VAL A 1 79 ? -13.129 -6.144 7.774 1.00 79.25 79 VAL A N 1
ATOM 656 C CA . VAL A 1 79 ? -14.398 -6.436 7.080 1.00 79.25 79 VAL A CA 1
ATOM 657 C C . VAL A 1 79 ? -14.955 -7.811 7.450 1.00 79.25 79 VAL A C 1
ATOM 659 O O . VAL A 1 79 ? -16.157 -7.945 7.650 1.00 79.25 79 VAL A O 1
ATOM 662 N N . ILE A 1 80 ? -14.105 -8.839 7.547 1.00 75.38 80 ILE A N 1
ATOM 663 C CA . ILE A 1 80 ? -14.545 -10.201 7.891 1.00 75.38 80 ILE A CA 1
ATOM 664 C C . ILE A 1 80 ? -15.089 -10.242 9.319 1.00 75.38 80 ILE A C 1
ATOM 666 O O . ILE A 1 80 ? -16.189 -10.742 9.539 1.00 75.38 80 ILE A O 1
ATOM 670 N N . CYS A 1 81 ? -14.338 -9.700 10.277 1.00 70.56 81 CYS A N 1
ATOM 671 C CA . CYS A 1 81 ? -14.751 -9.644 11.674 1.00 70.56 81 CYS A CA 1
ATOM 672 C C . CYS A 1 81 ? -15.975 -8.746 11.864 1.00 70.56 81 CYS A C 1
ATOM 674 O O . CYS A 1 81 ? -16.816 -9.045 12.702 1.00 70.56 81 CYS A O 1
ATOM 676 N N . GLY A 1 82 ? -16.098 -7.690 11.061 1.00 66.50 82 GLY A N 1
ATOM 677 C CA . GLY A 1 82 ? -17.238 -6.794 11.110 1.00 66.50 82 GLY A CA 1
ATOM 678 C C . GLY A 1 82 ? -18.506 -7.291 10.416 1.00 66.50 82 GLY A C 1
ATOM 679 O O . GLY A 1 82 ? -19.587 -6.782 10.676 1.00 66.50 82 GLY A O 1
ATOM 680 N N . SER A 1 83 ? -18.407 -8.306 9.557 1.00 64.62 83 SER A N 1
ATOM 681 C CA . SER A 1 83 ? -19.565 -8.891 8.873 1.00 64.62 83 SER A CA 1
ATOM 682 C C . SER A 1 83 ? -20.314 -9.935 9.715 1.00 64.62 83 SER A C 1
ATOM 684 O O . SER A 1 83 ? -21.382 -10.382 9.293 1.00 64.62 83 SER A O 1
ATOM 686 N N . VAL A 1 84 ? -19.768 -10.361 10.860 1.00 63.06 84 VAL A N 1
ATOM 687 C CA . VAL A 1 84 ? -20.355 -11.394 11.732 1.00 63.06 84 VAL A CA 1
ATOM 688 C C . VAL A 1 84 ? -20.970 -10.719 12.959 1.00 63.06 84 VAL A C 1
ATOM 690 O O . VAL A 1 84 ? -20.246 -10.248 13.830 1.00 63.06 84 VAL A O 1
ATOM 693 N N . LYS A 1 85 ? -22.308 -10.659 13.026 1.00 65.69 85 LYS A N 1
ATOM 694 C CA . LYS A 1 85 ? -23.050 -10.044 14.143 1.00 65.69 85 LYS A CA 1
ATOM 695 C C . LYS A 1 85 ? -23.284 -11.057 15.282 1.00 65.69 85 LYS A C 1
ATOM 697 O O . LYS A 1 85 ? -23.569 -12.216 14.975 1.00 65.69 85 LYS A O 1
ATOM 702 N N . PRO A 1 86 ? -23.224 -10.651 16.568 1.00 56.56 86 PRO A N 1
ATOM 703 C CA . PRO A 1 86 ? -22.935 -9.304 17.075 1.00 56.56 86 PRO A CA 1
ATOM 704 C C . PRO A 1 86 ? -21.438 -8.954 17.010 1.00 56.56 86 PRO A C 1
ATOM 706 O O . PRO A 1 86 ? -20.579 -9.795 17.278 1.00 56.56 86 PRO A O 1
ATOM 709 N N . VAL A 1 87 ? -21.133 -7.702 16.658 1.00 64.69 87 VAL A N 1
ATOM 710 C CA . VAL A 1 87 ? -19.754 -7.216 16.530 1.00 64.69 87 VAL A CA 1
ATOM 711 C C . VAL A 1 87 ? -19.288 -6.641 17.865 1.00 64.69 87 VAL A C 1
ATOM 713 O O . VAL A 1 87 ? -19.844 -5.665 18.354 1.00 64.69 87 VAL A O 1
ATOM 716 N N . ASP A 1 88 ? -18.229 -7.222 18.423 1.00 71.19 88 ASP A N 1
ATOM 717 C CA . ASP A 1 88 ? -17.506 -6.672 19.569 1.00 71.19 88 ASP A CA 1
ATOM 718 C C . ASP A 1 88 ? -16.187 -6.046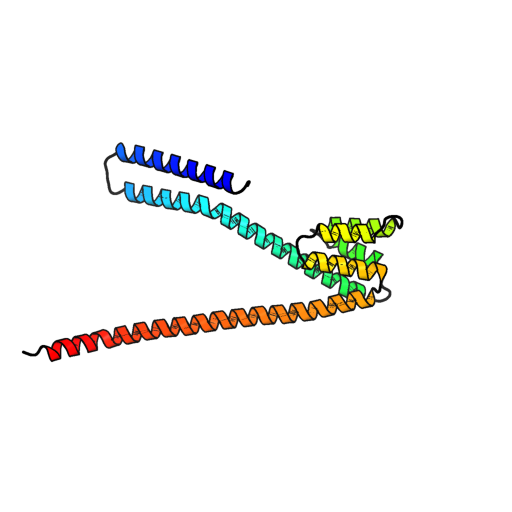 19.079 1.00 71.19 88 ASP A C 1
ATOM 720 O O . ASP A 1 88 ? -15.279 -6.754 18.618 1.00 71.19 88 ASP A O 1
ATOM 724 N N . PHE A 1 89 ? -16.086 -4.714 19.162 1.00 69.94 89 PHE A N 1
ATOM 725 C CA . PHE A 1 89 ? -14.894 -3.955 18.765 1.00 69.94 89 PHE A CA 1
ATOM 726 C C . PHE A 1 89 ? -13.644 -4.426 19.522 1.00 69.94 89 PHE A C 1
ATOM 728 O O . PHE A 1 89 ? -12.568 -4.548 18.933 1.00 69.94 89 PHE A O 1
ATOM 735 N N . GLY A 1 90 ? -13.782 -4.802 20.798 1.00 76.88 90 GLY A N 1
ATOM 736 C CA . GLY A 1 90 ? -12.677 -5.320 21.599 1.00 76.88 90 GLY A CA 1
ATOM 737 C C . GLY A 1 90 ? -12.156 -6.657 21.069 1.00 76.88 90 GLY A C 1
ATOM 738 O O . GLY A 1 90 ? -10.942 -6.873 20.989 1.00 76.88 90 GLY A O 1
ATOM 739 N N . LYS A 1 91 ? -13.054 -7.551 20.638 1.00 78.75 91 LYS A N 1
ATOM 740 C CA . LYS A 1 91 ? -12.683 -8.838 20.024 1.00 78.75 91 LYS A CA 1
ATOM 741 C C . LYS A 1 91 ? -12.028 -8.648 18.653 1.00 78.75 91 LYS A C 1
ATOM 743 O O . LYS A 1 91 ? -11.032 -9.313 18.354 1.00 78.75 91 LYS A O 1
ATOM 748 N N . LEU A 1 92 ? -12.543 -7.720 17.845 1.00 80.62 92 LEU A N 1
ATOM 749 C CA . LEU A 1 92 ? -11.951 -7.342 16.560 1.00 80.62 92 LEU A CA 1
ATOM 750 C C . LEU A 1 92 ? -10.542 -6.773 16.751 1.00 80.62 92 LEU A C 1
ATOM 752 O O . LEU A 1 92 ? -9.610 -7.201 16.065 1.00 80.62 92 LEU A O 1
ATOM 756 N N . MET A 1 93 ? -10.356 -5.890 17.734 1.00 81.81 93 MET A N 1
ATOM 757 C CA . MET A 1 93 ? -9.052 -5.299 17.998 1.00 81.81 93 MET A CA 1
ATOM 758 C C . MET A 1 93 ? -8.028 -6.314 18.488 1.00 81.81 93 MET A C 1
ATOM 760 O O . MET A 1 93 ? -6.911 -6.346 17.973 1.00 81.81 93 MET A O 1
ATOM 764 N N . LYS A 1 94 ? -8.415 -7.224 19.389 1.00 83.88 94 LYS A N 1
ATOM 765 C CA . LYS A 1 94 ? -7.558 -8.351 19.794 1.00 83.88 94 LYS A CA 1
ATOM 766 C C . LYS A 1 94 ? -7.137 -9.204 18.594 1.00 83.88 94 LYS A C 1
ATOM 768 O O . LYS A 1 94 ? -5.974 -9.591 18.499 1.00 83.88 94 LYS A O 1
ATOM 773 N N . SER A 1 95 ? -8.049 -9.461 17.652 1.00 82.31 95 SER A N 1
ATOM 774 C CA . SER A 1 95 ? -7.739 -10.223 16.436 1.00 82.31 95 SER A CA 1
ATOM 775 C C . SER A 1 95 ? -6.798 -9.475 15.483 1.00 82.31 95 SER A C 1
ATOM 777 O O . SER A 1 95 ? -5.934 -10.103 14.869 1.00 82.31 95 SER A O 1
ATOM 779 N N . LEU A 1 96 ? -6.941 -8.153 15.349 1.00 83.44 96 LEU A N 1
ATOM 780 C CA . LEU A 1 96 ? -6.026 -7.324 14.558 1.00 83.44 96 LEU A CA 1
ATOM 781 C C . LEU A 1 96 ? -4.627 -7.298 15.187 1.00 83.44 96 LEU A C 1
ATOM 783 O O . LEU A 1 96 ? -3.651 -7.578 14.495 1.00 83.44 96 LEU A O 1
ATOM 787 N N . ILE A 1 97 ? -4.535 -7.066 16.501 1.00 84.81 97 ILE A N 1
ATOM 788 C CA . ILE A 1 97 ? -3.272 -7.041 17.258 1.00 84.81 97 ILE A CA 1
ATOM 789 C C . ILE A 1 97 ? -2.537 -8.383 17.158 1.00 84.81 97 ILE A C 1
ATOM 791 O O . ILE A 1 97 ? -1.320 -8.410 16.966 1.00 84.81 97 ILE A O 1
ATOM 795 N N . ALA A 1 98 ? -3.263 -9.501 17.269 1.00 85.12 98 ALA A N 1
ATOM 796 C CA . ALA A 1 98 ? -2.679 -10.840 17.219 1.00 85.12 98 ALA A CA 1
ATOM 797 C C . ALA A 1 98 ? -2.046 -11.172 15.859 1.00 85.12 98 ALA A C 1
ATOM 799 O O . ALA A 1 98 ? -1.115 -11.972 15.800 1.00 85.12 98 ALA A O 1
ATOM 800 N N . ARG A 1 99 ? -2.551 -10.578 14.770 1.00 82.06 99 ARG A N 1
ATOM 801 C CA . ARG A 1 99 ? -2.099 -10.878 13.403 1.00 82.06 99 ARG A CA 1
ATOM 802 C C . ARG A 1 99 ? -1.279 -9.765 12.747 1.00 82.06 99 ARG A C 1
ATOM 804 O O . ARG A 1 99 ? -0.760 -9.984 11.657 1.00 82.06 99 ARG A O 1
ATOM 811 N N . SER A 1 100 ? -1.157 -8.600 13.382 1.00 85.31 100 SER A N 1
ATOM 812 C CA . SER A 1 100 ? -0.295 -7.501 12.931 1.00 85.31 100 SER A CA 1
ATOM 813 C C . SER A 1 100 ? 1.152 -7.690 13.398 1.00 85.31 100 SER A C 1
ATOM 815 O O . SER A 1 100 ? 1.389 -8.030 14.558 1.00 85.31 100 SER A O 1
ATOM 817 N N . GLU A 1 101 ? 2.116 -7.405 12.524 1.00 82.19 101 GLU A N 1
ATOM 818 C CA . GLU A 1 101 ? 3.553 -7.422 12.825 1.00 82.19 101 GLU A CA 1
ATOM 819 C C . GLU A 1 101 ? 4.101 -5.987 12.891 1.00 82.19 101 GLU A C 1
ATOM 821 O O . GLU A 1 101 ? 4.721 -5.605 13.884 1.00 82.19 101 GLU A O 1
ATOM 826 N N . HIS A 1 102 ? 3.827 -5.159 11.877 1.00 81.38 102 HIS A N 1
ATOM 827 C CA . HIS A 1 102 ? 4.324 -3.785 11.798 1.00 81.38 102 HIS A CA 1
ATOM 828 C C . HIS A 1 102 ? 3.413 -2.766 12.492 1.00 81.38 102 HIS A C 1
ATOM 830 O O . HIS A 1 102 ? 3.923 -1.836 13.113 1.00 81.38 102 HIS A O 1
ATOM 836 N N . PHE A 1 103 ? 2.091 -2.954 12.451 1.00 80.12 103 PHE A N 1
ATOM 837 C CA . PHE A 1 103 ? 1.124 -2.013 13.046 1.00 80.12 103 PHE A CA 1
ATOM 838 C C . PHE A 1 103 ? 0.757 -2.335 14.502 1.00 80.12 103 PHE A C 1
ATOM 840 O O . PHE A 1 103 ? -0.052 -1.644 15.114 1.00 80.12 103 PHE A O 1
ATOM 847 N N . LYS A 1 104 ? 1.358 -3.379 15.085 1.00 84.19 104 LYS A N 1
ATOM 848 C CA . LYS A 1 104 ? 0.983 -3.900 16.405 1.00 84.19 104 LYS A CA 1
ATOM 849 C C . LYS A 1 104 ? 1.047 -2.853 17.515 1.00 84.19 104 LYS A C 1
ATOM 851 O O . LYS A 1 104 ? 0.148 -2.805 18.343 1.00 84.19 104 LYS A O 1
ATOM 856 N N . LYS A 1 105 ? 2.101 -2.030 17.540 1.00 84.00 105 LYS A N 1
ATOM 857 C CA . LYS A 1 105 ? 2.287 -1.003 18.580 1.00 84.00 105 LYS A CA 1
ATOM 858 C C . LYS A 1 105 ? 1.151 0.018 18.560 1.00 84.00 105 LYS A C 1
ATOM 860 O O . LYS A 1 105 ? 0.559 0.278 19.600 1.00 84.00 105 LYS A O 1
ATOM 865 N N . ASP A 1 106 ? 0.817 0.508 17.372 1.00 81.12 106 ASP A N 1
ATOM 866 C CA . ASP A 1 106 ? -0.236 1.502 17.170 1.00 81.12 106 ASP A CA 1
ATOM 867 C C . ASP A 1 106 ? -1.611 0.911 17.524 1.00 81.12 106 ASP A C 1
ATOM 869 O O . ASP A 1 106 ? -2.391 1.535 18.235 1.00 81.12 106 ASP A O 1
ATOM 873 N N . LEU A 1 107 ? -1.885 -0.336 17.118 1.00 82.75 107 LEU A N 1
ATOM 874 C CA . LEU A 1 107 ? -3.146 -1.025 17.427 1.00 82.75 107 LEU A CA 1
ATOM 875 C C . LEU A 1 107 ? -3.311 -1.328 18.925 1.00 82.75 107 LEU A C 1
ATOM 877 O O . LEU A 1 107 ? -4.424 -1.246 19.441 1.00 82.75 107 LEU A O 1
ATOM 881 N N . VAL A 1 108 ? -2.226 -1.671 19.628 1.00 84.06 108 VAL A N 1
ATOM 882 C CA . VAL A 1 108 ? -2.235 -1.855 21.090 1.00 84.06 108 VAL A CA 1
ATOM 883 C C . VAL A 1 108 ? -2.494 -0.527 21.791 1.00 84.06 108 VAL A C 1
ATOM 885 O O . VAL A 1 108 ? -3.346 -0.475 22.671 1.00 84.06 108 VAL A O 1
ATOM 888 N N . ALA A 1 109 ? -1.830 0.549 21.362 1.00 80.25 109 ALA A N 1
ATOM 889 C CA . ALA A 1 109 ? -2.042 1.876 21.927 1.00 80.25 109 ALA A CA 1
ATOM 890 C C . ALA A 1 109 ? -3.498 2.346 21.745 1.00 80.25 109 ALA A C 1
ATOM 892 O O . ALA A 1 109 ? -4.096 2.855 22.687 1.00 80.25 109 ALA A O 1
ATOM 893 N N . ILE A 1 110 ? -4.098 2.086 20.576 1.00 79.12 110 ILE A N 1
ATOM 894 C CA . ILE A 1 110 ? -5.526 2.335 20.315 1.00 79.12 110 ILE A CA 1
ATOM 895 C C . ILE A 1 110 ? -6.422 1.524 21.261 1.00 79.12 110 ILE A C 1
ATOM 897 O O . ILE A 1 110 ? -7.350 2.066 21.858 1.00 79.12 110 ILE A O 1
ATOM 901 N N . TYR A 1 111 ? -6.149 0.227 21.420 1.00 80.88 111 TYR A N 1
ATOM 902 C CA . TYR A 1 111 ? -6.937 -0.641 22.294 1.00 80.88 111 TYR A CA 1
ATOM 903 C C . TYR A 1 111 ? -6.852 -0.219 23.771 1.00 80.88 111 TYR A C 1
ATOM 905 O O . TYR A 1 111 ? -7.865 -0.195 24.468 1.00 80.88 111 TYR A O 1
ATOM 913 N N . GLU A 1 112 ? -5.663 0.151 24.246 1.00 80.75 112 GLU A N 1
ATOM 914 C CA . GLU A 1 112 ? -5.456 0.640 25.612 1.00 80.75 112 GLU A CA 1
ATOM 915 C C . GLU A 1 112 ? -6.105 2.007 25.855 1.00 80.75 112 GLU A C 1
ATOM 917 O O . GLU A 1 112 ? -6.690 2.216 26.918 1.00 80.75 112 GLU A O 1
ATOM 922 N N . ALA A 1 113 ? -6.038 2.922 24.882 1.00 73.88 113 ALA A N 1
ATOM 923 C CA . ALA A 1 113 ? -6.712 4.218 24.952 1.00 73.88 113 ALA A CA 1
ATOM 924 C C . ALA A 1 113 ? -8.233 4.042 25.065 1.00 73.88 113 ALA A C 1
ATOM 926 O O . ALA A 1 113 ? -8.872 4.678 25.901 1.00 73.88 113 ALA A O 1
ATOM 927 N N . HIS A 1 114 ? -8.794 3.100 24.302 1.00 72.31 114 HIS A N 1
ATOM 928 C CA . HIS A 1 114 ? -10.213 2.767 24.368 1.00 72.31 114 HIS A CA 1
ATOM 929 C C . HIS A 1 114 ? -10.627 2.188 25.734 1.00 72.31 114 HIS A C 1
ATOM 931 O O . HIS A 1 114 ? -11.693 2.519 26.243 1.00 72.31 114 HIS A O 1
ATOM 937 N N . GLN A 1 115 ? -9.781 1.369 26.372 1.00 73.50 115 GLN A N 1
ATOM 938 C CA . GLN A 1 115 ? -10.080 0.821 27.703 1.00 73.50 115 GLN A CA 1
ATOM 939 C C . GLN A 1 115 ? -9.988 1.849 28.837 1.00 73.50 115 GLN A C 1
ATOM 941 O O . GLN A 1 115 ? -10.655 1.686 29.856 1.00 73.50 115 GLN A O 1
ATOM 946 N N . LYS A 1 116 ? -9.152 2.883 28.697 1.00 72.38 116 LYS A N 1
ATOM 947 C CA . LYS A 1 116 ? -8.886 3.840 29.782 1.00 72.38 116 LYS A CA 1
ATOM 948 C C . LYS A 1 116 ? -9.933 4.949 29.913 1.00 72.38 116 LYS A C 1
ATOM 950 O O . LYS A 1 116 ? -9.896 5.640 30.920 1.00 72.38 116 LYS A O 1
ATOM 955 N N . SER A 1 117 ? -10.863 5.106 28.961 1.00 57.06 117 SER A N 1
ATOM 956 C CA . SER A 1 117 ? -12.050 5.996 28.994 1.00 57.06 117 SER A CA 1
ATOM 957 C C . SER A 1 117 ? -11.844 7.471 29.426 1.00 57.06 117 SER A C 1
ATOM 959 O O . SER A 1 117 ? -12.827 8.202 29.522 1.00 57.06 117 SER A O 1
ATOM 961 N N . SER A 1 118 ? -10.618 7.937 29.698 1.00 53.50 118 SER A N 1
ATOM 962 C CA . SER A 1 118 ? -10.343 9.231 30.351 1.00 53.50 118 SER A CA 1
ATOM 963 C C . SER A 1 118 ? -9.453 10.170 29.537 1.00 53.50 118 SER A C 1
ATOM 965 O O . SER A 1 118 ? -9.089 11.237 30.021 1.00 53.50 118 SER A O 1
ATOM 967 N N . THR A 1 119 ? -9.014 9.760 28.349 1.00 54.38 119 THR A N 1
ATOM 968 C CA . THR A 1 119 ? -8.155 10.572 27.477 1.00 54.38 119 THR A CA 1
ATOM 969 C C . THR A 1 119 ? -8.994 11.066 26.312 1.00 54.38 119 THR A C 1
ATOM 971 O O . THR A 1 119 ? -9.753 10.264 25.767 1.00 54.38 119 THR A O 1
ATOM 974 N N . ASP A 1 120 ? -8.846 12.337 25.923 1.00 61.12 120 ASP A N 1
ATOM 975 C CA . ASP A 1 120 ? -9.412 12.900 24.689 1.00 61.12 120 ASP A CA 1
ATOM 976 C C . ASP A 1 120 ? -8.963 12.049 23.500 1.00 61.12 120 ASP A C 1
ATOM 978 O O . ASP A 1 120 ? -7.907 12.239 22.894 1.00 61.12 120 ASP A O 1
ATOM 982 N N . THR A 1 121 ? -9.744 11.017 23.212 1.00 63.97 121 THR A N 1
ATOM 983 C CA . THR A 1 121 ? -9.345 9.944 22.304 1.00 63.97 121 THR A CA 1
ATOM 984 C C . THR A 1 121 ? -9.323 10.472 20.869 1.00 63.97 121 THR A C 1
ATOM 986 O O . THR A 1 121 ? -8.550 10.003 20.039 1.00 63.97 121 THR A O 1
ATOM 989 N N . GLU A 1 122 ? -10.097 11.526 20.604 1.00 66.88 122 GLU A N 1
ATOM 990 C CA . GLU A 1 122 ? -10.061 12.308 19.373 1.00 66.88 122 GLU A CA 1
ATOM 991 C C . GLU A 1 122 ? -8.689 12.972 19.156 1.00 66.88 122 GLU A C 1
ATOM 993 O O . GLU A 1 122 ? -8.124 12.861 18.065 1.00 66.88 122 GLU A O 1
ATOM 998 N N . MET A 1 123 ? -8.086 13.567 20.198 1.00 68.50 123 MET A N 1
ATOM 999 C CA . MET A 1 123 ? -6.721 14.109 20.117 1.00 68.50 123 MET A CA 1
ATOM 1000 C C . MET A 1 123 ? -5.686 12.999 19.888 1.00 68.50 123 MET A C 1
ATOM 1002 O O . MET A 1 123 ? -4.766 13.166 19.088 1.00 68.50 123 MET A O 1
ATOM 1006 N N . PHE A 1 124 ? -5.871 11.828 20.502 1.00 76.19 124 PHE A N 1
ATOM 1007 C CA . PHE A 1 124 ? -4.993 10.674 20.293 1.00 76.19 124 PHE A CA 1
ATOM 1008 C C . PHE A 1 124 ? -5.025 10.159 18.840 1.00 76.19 124 PHE A C 1
ATOM 1010 O O . PHE A 1 124 ? -3.979 9.917 18.228 1.00 76.19 124 PHE A O 1
ATOM 1017 N N . TYR A 1 125 ? -6.212 10.043 18.235 1.00 73.00 125 TYR A N 1
ATOM 1018 C CA . TYR A 1 125 ? -6.330 9.677 16.821 1.00 73.00 125 TYR A CA 1
ATOM 1019 C C . TYR A 1 125 ? -5.775 10.763 15.889 1.00 73.00 125 TYR A C 1
ATOM 1021 O O . TYR A 1 125 ? -5.171 10.426 14.867 1.00 73.00 125 TYR A O 1
ATOM 1029 N N . GLN A 1 126 ? -5.931 12.049 16.221 1.00 77.19 126 GLN A N 1
ATOM 1030 C CA . GLN A 1 126 ? -5.323 13.164 15.480 1.00 77.19 126 GLN A CA 1
ATOM 1031 C C . GLN A 1 126 ? -3.787 13.071 15.483 1.00 77.19 126 GLN A C 1
ATOM 1033 O O . GLN A 1 126 ? -3.163 13.185 14.425 1.00 77.19 126 GLN A O 1
ATOM 1038 N N . GLU A 1 127 ? -3.170 12.770 16.628 1.00 79.69 127 GLU A N 1
ATOM 1039 C CA . GLU A 1 127 ? -1.719 12.576 16.742 1.00 79.69 127 GLU A CA 1
ATOM 1040 C C . GLU A 1 127 ? -1.222 11.363 15.938 1.00 79.69 127 GLU A C 1
ATOM 1042 O O . GLU A 1 127 ? -0.241 11.463 15.192 1.00 79.69 127 GLU A O 1
ATOM 1047 N N . LEU A 1 128 ? -1.934 10.232 15.994 1.00 78.25 128 LEU A N 1
ATOM 1048 C CA . LEU A 1 128 ? -1.624 9.053 15.175 1.00 78.25 128 LEU A CA 1
ATOM 1049 C C . LEU A 1 128 ? -1.737 9.346 13.669 1.00 78.25 128 LEU A C 1
ATOM 1051 O O . LEU A 1 128 ? -0.876 8.939 12.879 1.00 78.25 128 LEU A O 1
ATOM 1055 N N . LYS A 1 129 ? -2.769 10.094 13.252 1.00 79.69 129 LYS A N 1
ATOM 1056 C CA . LYS A 1 129 ? -2.954 10.547 11.861 1.00 79.69 129 LYS A CA 1
ATOM 1057 C C . LYS A 1 129 ? -1.851 11.524 11.435 1.00 79.69 129 LYS A C 1
ATOM 1059 O O . LYS A 1 129 ? -1.425 11.491 10.276 1.00 79.69 129 LYS A O 1
ATOM 1064 N N . ALA A 1 130 ? -1.360 12.371 12.339 1.00 78.38 130 ALA A N 1
ATOM 1065 C CA . ALA A 1 130 ? -0.249 13.284 12.076 1.00 78.38 130 ALA A CA 1
ATOM 1066 C C . ALA A 1 130 ? 1.089 12.537 11.915 1.00 78.38 130 ALA A C 1
ATOM 1068 O O . ALA A 1 130 ? 1.879 12.880 11.032 1.00 78.38 130 ALA A O 1
ATOM 1069 N N . GLY A 1 131 ? 1.318 11.481 12.705 1.00 76.88 131 GLY A N 1
ATOM 1070 C CA . GLY A 1 131 ? 2.531 10.657 12.657 1.00 76.88 131 GLY A CA 1
ATOM 1071 C C . GLY A 1 131 ? 2.635 9.726 11.441 1.00 76.88 131 GLY A C 1
ATOM 1072 O O . GLY A 1 131 ? 3.741 9.406 10.989 1.00 76.88 131 GLY A O 1
ATOM 1073 N N . ALA A 1 132 ? 1.506 9.306 10.864 1.00 77.81 132 ALA A N 1
ATOM 1074 C CA . ALA A 1 132 ? 1.493 8.451 9.680 1.00 77.81 132 ALA A CA 1
ATOM 1075 C C . ALA A 1 132 ? 1.974 9.210 8.425 1.00 77.81 132 ALA A C 1
ATOM 1077 O O . ALA A 1 132 ? 1.461 10.269 8.075 1.00 77.81 132 ALA A O 1
ATOM 1078 N N . LYS A 1 133 ? 2.959 8.668 7.696 1.00 72.38 133 LYS A N 1
ATOM 1079 C CA . LYS A 1 133 ? 3.452 9.284 6.443 1.00 72.38 133 LYS A CA 1
ATOM 1080 C C . LYS A 1 133 ? 2.635 8.900 5.214 1.00 72.38 133 LYS A C 1
ATOM 1082 O O . LYS A 1 133 ? 2.490 9.713 4.305 1.00 72.38 133 LYS A O 1
ATOM 1087 N N . ASP A 1 134 ? 2.128 7.673 5.177 1.00 76.69 134 ASP A N 1
ATOM 1088 C CA . ASP A 1 134 ? 1.385 7.151 4.034 1.00 76.69 134 ASP A CA 1
ATOM 1089 C C . ASP A 1 134 ? -0.113 7.457 4.171 1.00 76.69 134 ASP A C 1
ATOM 1091 O O . ASP A 1 134 ? -0.729 7.183 5.203 1.00 76.69 134 ASP A O 1
ATOM 1095 N N . LEU A 1 135 ? -0.710 8.000 3.104 1.00 80.25 135 LEU A N 1
ATOM 1096 C CA . LEU A 1 135 ? -2.132 8.365 3.051 1.00 80.25 135 LEU A CA 1
ATOM 1097 C C . LEU A 1 135 ? -3.049 7.168 3.343 1.00 80.25 135 LEU A C 1
ATOM 1099 O O . LEU A 1 135 ? -4.039 7.306 4.050 1.00 80.25 135 LEU A O 1
ATOM 1103 N N . GLU A 1 136 ? -2.702 5.980 2.845 1.00 76.31 136 GLU A N 1
ATOM 1104 C CA . GLU A 1 136 ? -3.489 4.760 3.065 1.00 76.31 136 GLU A CA 1
ATOM 1105 C C . GLU A 1 136 ? -3.552 4.357 4.545 1.00 76.31 136 GLU A C 1
ATOM 1107 O O . GLU A 1 136 ? -4.572 3.834 4.992 1.00 76.31 136 GLU A O 1
ATOM 1112 N N . VAL A 1 137 ? -2.480 4.617 5.302 1.00 79.00 137 VAL A N 1
ATOM 1113 C CA . VAL A 1 137 ? -2.417 4.345 6.745 1.00 79.00 137 VAL A CA 1
ATOM 1114 C C . VAL A 1 137 ? -3.266 5.364 7.504 1.00 79.00 137 VAL A C 1
ATOM 1116 O O . VAL A 1 137 ? -4.050 4.974 8.364 1.00 79.00 137 VAL A O 1
ATOM 1119 N N . LYS A 1 138 ? -3.198 6.649 7.126 1.00 82.88 138 LYS A N 1
ATOM 1120 C CA . LYS A 1 138 ? -4.069 7.696 7.692 1.00 82.88 138 LYS A CA 1
ATOM 1121 C C . LYS A 1 138 ? -5.549 7.367 7.516 1.00 82.88 138 LYS A C 1
ATOM 1123 O O . LYS A 1 138 ? -6.298 7.394 8.485 1.00 82.88 138 LYS A O 1
ATOM 1128 N N . LEU A 1 139 ? -5.940 6.996 6.295 1.00 81.19 139 LEU A N 1
ATOM 1129 C CA . LEU A 1 139 ? -7.315 6.612 5.967 1.00 81.19 139 LEU A CA 1
ATOM 1130 C C . LEU A 1 139 ? -7.763 5.363 6.730 1.00 81.19 139 LEU A C 1
ATOM 1132 O O . LEU A 1 139 ? -8.940 5.217 7.042 1.00 81.19 139 LEU A O 1
ATOM 1136 N N . PHE A 1 140 ? -6.849 4.438 7.028 1.00 82.56 140 PHE A N 1
ATOM 1137 C CA . PHE A 1 140 ? -7.174 3.281 7.857 1.00 82.56 140 PHE A CA 1
ATOM 1138 C C . PHE A 1 140 ? -7.438 3.684 9.315 1.00 82.56 140 PHE A C 1
ATOM 1140 O O . PHE A 1 140 ? -8.430 3.239 9.885 1.00 82.56 140 PHE A O 1
ATOM 1147 N N . TYR A 1 141 ? -6.616 4.564 9.893 1.00 82.12 141 TYR A N 1
ATOM 1148 C CA . TYR A 1 141 ? -6.829 5.078 11.252 1.00 82.12 141 TYR A CA 1
ATOM 1149 C C . TYR A 1 141 ? -8.111 5.899 11.380 1.00 82.12 141 TYR A C 1
ATOM 1151 O O . TYR A 1 141 ? -8.830 5.747 12.358 1.00 82.12 141 TYR A O 1
ATOM 1159 N N . GLU A 1 142 ? -8.454 6.695 10.371 1.00 80.38 142 GLU A N 1
ATOM 1160 C CA . GLU A 1 142 ? -9.727 7.420 10.319 1.00 80.38 142 GLU A CA 1
ATOM 1161 C C . GLU A 1 142 ? -10.945 6.486 10.335 1.00 80.38 142 GLU A C 1
ATOM 1163 O O . GLU A 1 142 ? -11.950 6.774 10.974 1.00 80.38 142 GLU A O 1
ATOM 1168 N N . LYS A 1 143 ? -10.847 5.322 9.695 1.00 81.69 143 LYS A N 1
ATOM 1169 C CA . LYS A 1 143 ? -11.938 4.341 9.687 1.00 81.69 143 LYS A CA 1
ATOM 1170 C C . LYS A 1 143 ? -12.037 3.541 10.981 1.00 81.69 143 LYS A C 1
ATOM 1172 O O . LYS A 1 143 ? -13.133 3.128 11.341 1.00 81.69 143 LYS A O 1
ATOM 1177 N N . LEU A 1 144 ? -10.917 3.315 11.670 1.00 80.12 144 LEU A N 1
ATOM 1178 C CA . LEU A 1 144 ? -10.925 2.734 13.017 1.00 80.12 144 LEU A CA 1
ATOM 1179 C C . LEU A 1 144 ? -11.574 3.686 14.026 1.00 80.12 144 LEU A C 1
ATOM 1181 O O . LEU A 1 144 ? -12.359 3.248 14.859 1.00 80.12 144 LEU A O 1
ATOM 1185 N N . ASP A 1 145 ? -11.288 4.977 13.895 1.00 79.69 145 ASP A N 1
ATOM 1186 C CA . ASP A 1 145 ? -11.902 6.057 14.663 1.00 79.69 145 ASP A CA 1
ATOM 1187 C C . ASP A 1 145 ? -13.426 6.120 14.416 1.00 79.69 145 ASP A C 1
ATOM 1189 O O . ASP A 1 145 ? -14.219 6.000 15.352 1.00 79.69 145 ASP A O 1
ATOM 1193 N N . MET A 1 146 ? -13.863 6.123 13.146 1.00 75.56 146 MET A N 1
ATOM 1194 C CA . MET A 1 146 ? -15.293 6.048 12.792 1.00 75.56 146 MET A CA 1
ATOM 1195 C C . MET A 1 146 ? -15.994 4.803 13.353 1.00 75.56 146 MET A C 1
ATOM 1197 O O . MET A 1 146 ? -17.130 4.891 13.822 1.00 75.56 146 MET A O 1
ATOM 1201 N N . ALA A 1 147 ? -15.317 3.653 13.330 1.00 74.38 147 ALA A N 1
ATOM 1202 C CA . ALA A 1 147 ? -15.849 2.397 13.847 1.00 74.38 147 ALA A CA 1
ATOM 1203 C C . ALA A 1 147 ? -15.994 2.388 15.374 1.00 74.38 147 ALA A C 1
ATOM 1205 O O . ALA A 1 147 ? -16.796 1.620 15.899 1.00 74.38 147 ALA A O 1
ATOM 1206 N N . CYS A 1 148 ? -15.206 3.212 16.067 1.00 73.12 148 CYS A N 1
ATOM 1207 C CA . CYS A 1 148 ? -15.226 3.346 17.515 1.00 73.12 148 CYS A CA 1
ATOM 1208 C C . CYS A 1 148 ? -16.329 4.305 17.995 1.00 73.12 148 CYS A C 1
ATOM 1210 O O . CYS A 1 148 ? -16.931 4.044 19.033 1.00 73.12 148 CYS A O 1
ATOM 1212 N N . TYR A 1 149 ? -16.592 5.397 17.262 1.00 66.62 149 TYR A N 1
ATOM 1213 C CA . TYR A 1 149 ? -17.454 6.494 17.733 1.00 66.62 149 TYR A CA 1
ATOM 1214 C C . TYR A 1 149 ? -18.809 6.629 17.044 1.00 66.62 149 TYR A C 1
ATOM 1216 O O . TYR A 1 149 ? -19.758 7.085 17.677 1.00 66.62 149 TYR A O 1
ATOM 1224 N N . TYR A 1 150 ? -18.906 6.289 15.759 1.00 64.00 150 TYR A N 1
ATOM 1225 C CA . TYR A 1 150 ? -20.063 6.665 14.945 1.00 64.00 150 TYR A CA 1
ATOM 1226 C C . TYR A 1 150 ? -20.928 5.463 14.599 1.00 64.00 150 TYR A C 1
ATOM 1228 O O . TYR A 1 150 ? -22.023 5.301 15.126 1.00 64.00 150 TYR A O 1
ATOM 1236 N N . ASP A 1 151 ? -20.442 4.625 13.686 1.00 70.00 151 ASP A N 1
ATOM 1237 C CA . ASP A 1 151 ? -21.169 3.450 13.232 1.00 70.00 151 ASP A CA 1
ATOM 1238 C C . ASP A 1 151 ? -20.190 2.423 12.663 1.00 70.00 151 ASP A C 1
ATOM 1240 O O . ASP A 1 151 ? -19.464 2.642 11.678 1.00 70.00 151 ASP A O 1
ATOM 1244 N N . PHE A 1 152 ? -20.179 1.272 13.319 1.00 73.06 152 PHE A N 1
ATOM 1245 C CA . PHE A 1 152 ? -19.353 0.148 12.945 1.00 73.06 152 PHE A CA 1
ATOM 1246 C C . PHE A 1 152 ? -19.797 -0.446 11.594 1.00 73.06 152 PHE A C 1
ATOM 1248 O O . PHE A 1 152 ? -18.949 -0.752 10.750 1.00 73.06 152 PHE A O 1
ATOM 1255 N N . ASP A 1 153 ? -21.105 -0.532 11.328 1.00 74.00 153 ASP A N 1
ATOM 1256 C CA . ASP A 1 153 ? -21.642 -1.072 10.073 1.00 74.00 153 ASP A CA 1
ATOM 1257 C C . ASP A 1 153 ? -21.289 -0.152 8.884 1.00 74.00 153 ASP A C 1
ATOM 1259 O O . ASP A 1 153 ? -20.877 -0.629 7.816 1.00 74.00 153 ASP A O 1
ATOM 1263 N N . LEU A 1 154 ? -21.357 1.172 9.074 1.00 76.00 154 LEU A N 1
ATOM 1264 C CA . LEU A 1 154 ? -20.939 2.163 8.073 1.00 76.00 154 LEU A CA 1
ATOM 1265 C C . LEU A 1 154 ? -19.438 2.069 7.762 1.00 76.00 154 LEU A C 1
ATOM 1267 O O . LEU A 1 154 ? -19.025 2.126 6.597 1.00 76.00 154 LEU A O 1
ATOM 1271 N N . SER A 1 155 ? -18.618 1.873 8.792 1.00 76.12 155 SER A N 1
ATOM 1272 C CA . SER A 1 155 ? -17.165 1.731 8.662 1.00 76.12 155 SER A CA 1
ATOM 1273 C C . SER A 1 155 ? -16.791 0.466 7.882 1.00 76.12 155 SER A C 1
ATOM 1275 O O . SER A 1 155 ? -15.965 0.511 6.963 1.00 76.12 155 SER A O 1
ATOM 1277 N N . VAL A 1 156 ? -17.467 -0.654 8.159 1.00 77.50 156 VAL A N 1
ATOM 1278 C CA . VAL A 1 156 ? -17.314 -1.906 7.399 1.00 77.50 156 VAL A CA 1
ATOM 1279 C C . VAL A 1 156 ? -17.715 -1.719 5.937 1.00 77.50 156 VAL A C 1
ATOM 1281 O O . VAL A 1 156 ? -16.967 -2.131 5.043 1.00 77.50 156 VAL A O 1
ATOM 1284 N N . LYS A 1 157 ? -18.857 -1.074 5.669 1.00 80.06 157 LYS A N 1
ATOM 1285 C CA . LYS A 1 157 ? -19.326 -0.802 4.301 1.00 80.06 157 LYS A CA 1
ATOM 1286 C C . LYS A 1 157 ? -18.325 0.057 3.525 1.00 80.06 157 LYS A C 1
ATOM 1288 O O . LYS A 1 157 ? -17.949 -0.298 2.411 1.00 80.06 157 LYS A O 1
ATOM 1293 N N . THR A 1 158 ? -17.802 1.108 4.150 1.00 80.75 158 THR A N 1
ATOM 1294 C CA . THR A 1 158 ? -16.822 2.020 3.542 1.00 80.75 158 THR A CA 1
ATOM 1295 C C . THR A 1 158 ? -15.499 1.317 3.223 1.00 80.75 158 THR A C 1
ATOM 1297 O O . THR A 1 158 ? -14.884 1.562 2.185 1.00 80.75 158 THR A O 1
ATOM 1300 N N . ILE A 1 159 ? -15.032 0.409 4.087 1.00 79.19 159 ILE A N 1
ATOM 1301 C CA . ILE A 1 159 ? -13.836 -0.403 3.799 1.00 79.19 159 ILE A CA 1
ATOM 1302 C C . ILE A 1 159 ? -14.111 -1.391 2.660 1.00 79.19 159 ILE A C 1
ATOM 1304 O O . ILE A 1 159 ? -13.256 -1.583 1.795 1.00 79.19 159 ILE A O 1
ATOM 1308 N N . LYS A 1 160 ? -15.300 -1.997 2.624 1.00 80.19 160 LYS A N 1
ATOM 1309 C CA . LYS A 1 160 ? -15.708 -2.915 1.553 1.00 80.19 160 LYS A CA 1
ATOM 1310 C C . LYS A 1 160 ? -15.768 -2.219 0.189 1.00 80.19 160 LYS A C 1
ATOM 1312 O O . LYS A 1 160 ? -15.278 -2.777 -0.797 1.00 80.19 160 LYS A O 1
ATOM 1317 N N . ASP A 1 161 ? -16.314 -1.010 0.134 1.00 83.12 161 ASP A N 1
ATOM 1318 C CA . ASP A 1 161 ? -16.389 -0.217 -1.094 1.00 83.12 161 ASP A CA 1
ATOM 1319 C C . ASP A 1 161 ? -14.994 0.213 -1.571 1.00 83.12 161 ASP A C 1
ATOM 1321 O O . ASP A 1 161 ? -14.683 0.106 -2.763 1.00 83.12 161 ASP A O 1
ATOM 1325 N N . ASP A 1 162 ? -14.102 0.575 -0.646 1.00 80.94 162 ASP A N 1
ATOM 1326 C CA . ASP A 1 162 ? -12.703 0.858 -0.972 1.00 80.94 162 ASP A CA 1
ATOM 1327 C C . ASP A 1 162 ? -11.972 -0.366 -1.530 1.00 80.94 162 ASP A C 1
ATOM 1329 O O . ASP A 1 162 ? -11.250 -0.234 -2.516 1.00 80.94 162 ASP A O 1
ATOM 1333 N N . PHE A 1 163 ? -12.211 -1.574 -1.008 1.00 79.50 163 PHE A N 1
ATOM 1334 C CA . PHE A 1 163 ? -11.664 -2.797 -1.607 1.00 79.50 163 PHE A CA 1
ATOM 1335 C C . PHE A 1 163 ? -12.145 -3.018 -3.040 1.00 79.50 163 PHE A C 1
ATOM 1337 O O . PHE A 1 163 ? -11.365 -3.407 -3.918 1.00 79.50 163 PHE A O 1
ATOM 1344 N N . ALA A 1 164 ? -13.432 -2.780 -3.297 1.00 78.38 164 ALA A N 1
ATOM 1345 C CA . ALA A 1 164 ? -13.982 -2.889 -4.639 1.00 78.38 164 ALA A CA 1
ATOM 1346 C C . ALA A 1 164 ? -13.347 -1.854 -5.583 1.00 78.38 164 ALA A C 1
ATOM 1348 O O . ALA A 1 164 ? -13.067 -2.178 -6.742 1.00 78.38 164 ALA A O 1
ATOM 1349 N N . ARG A 1 165 ? -13.072 -0.637 -5.094 1.00 82.62 165 ARG A N 1
ATOM 1350 C CA . ARG A 1 165 ? -12.392 0.419 -5.856 1.00 82.62 165 ARG A CA 1
ATOM 1351 C C . ARG A 1 165 ? -10.919 0.090 -6.108 1.00 82.62 165 ARG A C 1
ATOM 1353 O O . ARG A 1 165 ? -10.502 0.098 -7.265 1.00 82.62 165 ARG A O 1
ATOM 1360 N N . GLU A 1 166 ? -10.164 -0.301 -5.082 1.00 79.56 166 GLU A N 1
ATOM 1361 C CA . GLU A 1 166 ? -8.755 -0.719 -5.172 1.00 79.56 166 GLU A CA 1
ATOM 1362 C C . GLU A 1 166 ? -8.579 -1.889 -6.163 1.00 79.56 166 GLU A C 1
ATOM 1364 O O . GLU A 1 166 ? -7.676 -1.884 -7.010 1.00 79.56 166 GLU A O 1
ATOM 1369 N N . LYS A 1 167 ? -9.492 -2.873 -6.147 1.00 78.88 167 LYS A N 1
ATOM 1370 C CA . LYS A 1 167 ? -9.490 -3.987 -7.111 1.00 78.88 167 LYS A CA 1
ATOM 1371 C C . LYS A 1 167 ? -9.702 -3.498 -8.547 1.00 78.88 167 LYS A C 1
ATOM 1373 O O . LYS A 1 167 ? -8.981 -3.914 -9.449 1.00 78.88 167 LYS A O 1
ATOM 1378 N N . ARG A 1 168 ? -10.648 -2.585 -8.783 1.00 78.38 168 ARG A N 1
ATOM 1379 C CA . ARG A 1 168 ? -10.875 -2.013 -10.125 1.00 78.38 168 ARG A CA 1
ATOM 1380 C C . ARG A 1 168 ? -9.686 -1.170 -10.591 1.00 78.38 168 ARG A C 1
ATOM 1382 O O . ARG A 1 168 ? -9.294 -1.253 -11.752 1.00 78.38 168 ARG A O 1
ATOM 1389 N N . GLU A 1 169 ? -9.091 -0.377 -9.707 1.00 81.62 169 GLU A N 1
ATOM 1390 C CA . GLU A 1 169 ? -7.926 0.451 -10.027 1.00 81.62 169 GLU A CA 1
ATOM 1391 C C . GLU A 1 169 ? -6.680 -0.374 -10.344 1.00 81.62 169 GLU A C 1
ATOM 1393 O O . GLU A 1 169 ? -5.956 -0.044 -11.283 1.00 81.62 169 GLU A O 1
ATOM 1398 N N . SER A 1 170 ? -6.429 -1.455 -9.603 1.00 72.94 170 SER A N 1
ATOM 1399 C CA . SER A 1 170 ? -5.304 -2.353 -9.889 1.00 72.94 170 SER A CA 1
ATOM 1400 C C . SER A 1 170 ? -5.447 -3.009 -11.265 1.00 72.94 170 SER A C 1
ATOM 1402 O O . SER A 1 170 ? -4.500 -2.969 -12.050 1.00 72.94 170 SER A O 1
ATOM 1404 N N . ILE A 1 171 ? -6.648 -3.480 -11.621 1.00 77.88 171 ILE A N 1
ATOM 1405 C CA . ILE A 1 171 ? -6.956 -3.997 -12.965 1.00 77.88 171 ILE A CA 1
ATOM 1406 C C . ILE A 1 171 ? -6.697 -2.926 -14.035 1.00 77.88 171 ILE A C 1
ATOM 1408 O O . ILE A 1 171 ? -6.043 -3.200 -15.040 1.00 77.88 171 ILE A O 1
ATOM 1412 N N . ARG A 1 172 ? -7.137 -1.680 -13.810 1.00 77.75 172 ARG A N 1
ATOM 1413 C CA . ARG A 1 172 ? -6.887 -0.561 -14.738 1.00 77.75 172 ARG A CA 1
ATOM 1414 C C . ARG A 1 172 ? -5.396 -0.255 -14.898 1.00 77.75 172 ARG A C 1
ATOM 1416 O O . ARG A 1 172 ? -4.944 -0.023 -16.015 1.00 77.75 172 ARG A O 1
ATOM 1423 N N . LYS A 1 173 ? -4.622 -0.255 -13.808 1.00 78.25 173 LYS A N 1
ATOM 1424 C CA . LYS A 1 173 ? -3.167 -0.023 -13.843 1.00 78.25 173 LYS A CA 1
ATOM 1425 C C . LYS A 1 173 ? -2.447 -1.125 -14.619 1.00 78.25 173 LYS A C 1
ATOM 1427 O O . LYS A 1 173 ? -1.551 -0.817 -15.399 1.00 78.25 173 LYS A O 1
ATOM 1432 N N . VAL A 1 174 ? -2.848 -2.384 -14.432 1.00 74.88 174 VAL A N 1
ATOM 1433 C CA . VAL A 1 174 ? -2.314 -3.517 -15.201 1.00 74.88 174 VAL A CA 1
ATOM 1434 C C . VAL A 1 174 ? -2.650 -3.356 -16.682 1.00 74.88 174 VAL A C 1
ATOM 1436 O O . VAL A 1 174 ? -1.741 -3.408 -17.504 1.00 74.88 174 VAL A O 1
ATOM 1439 N N . LYS A 1 175 ? -3.910 -3.051 -17.018 1.00 79.44 175 LYS A N 1
ATOM 1440 C CA . LYS A 1 175 ? -4.339 -2.837 -18.407 1.00 79.44 175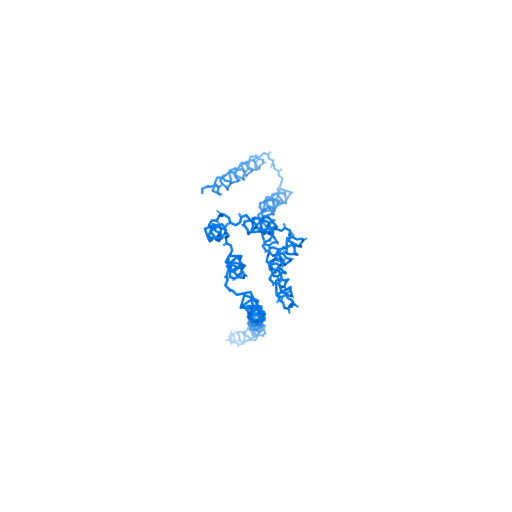 LYS A CA 1
ATOM 1441 C C . LYS A 1 175 ? -3.524 -1.739 -19.103 1.00 79.44 175 LYS A C 1
ATOM 1443 O O . LYS A 1 175 ? -2.962 -1.990 -20.160 1.00 79.44 175 LYS A O 1
ATOM 1448 N N . LYS A 1 176 ? -3.355 -0.576 -18.463 1.00 78.50 176 LYS A N 1
ATOM 1449 C CA . LYS A 1 176 ? -2.543 0.533 -19.001 1.00 78.50 176 LYS A CA 1
ATOM 1450 C C . LYS A 1 176 ? -1.078 0.153 -19.232 1.00 78.50 176 LYS A C 1
ATOM 1452 O O . LYS A 1 176 ? -0.480 0.584 -20.210 1.00 78.50 176 LYS A O 1
ATOM 1457 N N . LYS A 1 177 ? -0.476 -0.637 -18.333 1.00 77.50 177 LYS A N 1
ATOM 1458 C CA . LYS A 1 177 ? 0.908 -1.112 -18.510 1.00 77.50 177 LYS A CA 1
ATOM 1459 C C . LYS A 1 177 ? 1.030 -2.067 -19.693 1.00 77.50 177 LYS A C 1
ATOM 1461 O O . LYS A 1 177 ? 1.983 -1.952 -20.451 1.00 77.50 177 LYS A O 1
ATOM 1466 N N . VAL A 1 178 ? 0.071 -2.978 -19.848 1.00 77.56 178 VAL A N 1
ATOM 1467 C CA . VAL A 1 178 ? 0.016 -3.902 -20.989 1.00 77.56 178 VAL A CA 1
ATOM 1468 C C . VAL A 1 178 ? -0.161 -3.128 -22.296 1.00 77.56 178 VAL A C 1
ATOM 1470 O O . VAL A 1 178 ? 0.573 -3.377 -23.243 1.00 77.56 178 VAL A O 1
ATOM 1473 N N . GLU A 1 179 ? -1.063 -2.145 -22.328 1.00 77.25 179 GLU A N 1
ATOM 1474 C CA . GLU A 1 179 ? -1.257 -1.258 -23.483 1.00 77.25 179 GLU A CA 1
ATOM 1475 C C . GLU A 1 179 ? 0.038 -0.519 -23.848 1.00 77.25 179 GLU A C 1
ATOM 1477 O O . GLU A 1 179 ? 0.424 -0.512 -25.012 1.00 77.25 179 GLU A O 1
ATOM 1482 N N . LEU A 1 180 ? 0.759 0.031 -22.865 1.00 77.38 180 LEU A N 1
ATOM 1483 C CA . LEU A 1 180 ? 2.024 0.730 -23.104 1.00 77.38 180 LEU A CA 1
ATOM 1484 C C . LEU A 1 180 ? 3.107 -0.209 -23.652 1.00 77.38 180 LEU A C 1
ATOM 1486 O O . LEU A 1 180 ? 3.779 0.146 -24.616 1.00 77.38 180 LEU A O 1
ATOM 1490 N N . ILE A 1 181 ? 3.250 -1.412 -23.085 1.00 78.69 181 ILE A N 1
ATOM 1491 C CA . ILE A 1 181 ? 4.180 -2.433 -23.599 1.00 78.69 181 ILE A CA 1
ATOM 1492 C C . ILE A 1 181 ? 3.833 -2.784 -25.046 1.00 78.69 181 ILE A C 1
ATOM 1494 O O . ILE A 1 181 ? 4.729 -2.879 -25.880 1.00 78.69 181 ILE A O 1
ATOM 1498 N N . ASN A 1 182 ? 2.545 -2.932 -25.356 1.00 76.06 182 ASN A N 1
ATOM 1499 C CA . ASN A 1 182 ? 2.099 -3.266 -26.700 1.00 76.06 182 ASN A CA 1
ATOM 1500 C C . ASN A 1 182 ? 2.385 -2.130 -27.695 1.00 76.06 182 ASN A C 1
ATOM 1502 O O . ASN A 1 182 ? 2.925 -2.379 -28.765 1.00 76.06 182 ASN A O 1
ATOM 1506 N N . VAL A 1 183 ? 2.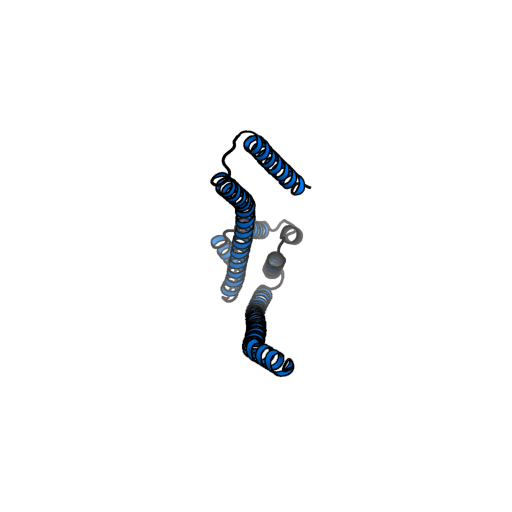106 -0.875 -27.326 1.00 82.56 183 VAL A N 1
ATOM 1507 C CA . VAL A 1 183 ? 2.410 0.302 -28.161 1.00 82.56 183 VAL A CA 1
ATOM 1508 C C . VAL A 1 183 ? 3.911 0.417 -28.422 1.00 82.56 183 VAL A C 1
ATOM 1510 O O . VAL A 1 183 ? 4.317 0.600 -29.565 1.00 82.56 183 VAL A O 1
ATOM 1513 N N . VAL A 1 184 ? 4.745 0.257 -27.390 1.00 81.62 184 VAL A N 1
ATOM 1514 C CA . VAL A 1 184 ? 6.209 0.271 -27.539 1.00 81.62 184 VAL A CA 1
ATOM 1515 C C . VAL A 1 184 ? 6.685 -0.893 -28.413 1.00 81.62 184 VAL A C 1
ATOM 1517 O O . VAL A 1 184 ? 7.553 -0.697 -29.259 1.00 81.62 184 VAL A O 1
ATOM 1520 N N . GLY A 1 185 ? 6.098 -2.082 -28.255 1.00 66.88 185 GLY A N 1
ATOM 1521 C CA . GLY A 1 185 ? 6.404 -3.255 -29.074 1.00 66.88 185 GLY A CA 1
ATOM 1522 C C . GLY A 1 185 ? 6.073 -3.048 -30.553 1.00 66.88 185 GLY A C 1
ATOM 1523 O O . GLY A 1 185 ? 6.915 -3.310 -31.409 1.00 66.88 185 GLY A O 1
ATOM 1524 N N . VAL A 1 186 ? 4.889 -2.509 -30.857 1.00 79.31 186 VAL A N 1
ATOM 1525 C CA . VAL A 1 186 ? 4.469 -2.177 -32.230 1.00 79.31 186 VAL A CA 1
ATOM 1526 C C . VAL A 1 186 ? 5.390 -1.123 -32.843 1.00 79.31 186 VAL A C 1
ATOM 1528 O O . VAL A 1 186 ? 5.833 -1.277 -33.979 1.00 79.31 186 VAL A O 1
ATOM 1531 N N . LEU A 1 187 ? 5.728 -0.079 -32.086 1.00 78.25 187 LEU A N 1
ATOM 1532 C CA . LEU A 1 187 ? 6.595 1.003 -32.551 1.00 78.25 187 LEU A CA 1
ATOM 1533 C C . LEU A 1 187 ? 8.027 0.504 -32.811 1.00 78.25 187 LEU A C 1
ATOM 1535 O O . LEU A 1 187 ? 8.621 0.841 -33.832 1.00 78.25 187 LEU A O 1
ATOM 1539 N N . GLY A 1 188 ? 8.549 -0.372 -31.947 1.00 73.50 188 GLY A N 1
ATOM 1540 C CA . GLY A 1 188 ? 9.840 -1.035 -32.148 1.00 73.50 188 GLY A CA 1
ATOM 1541 C C . GLY A 1 188 ? 9.864 -1.946 -33.379 1.00 73.50 188 GLY A C 1
ATOM 1542 O O . GLY A 1 188 ? 10.834 -1.928 -34.136 1.00 73.50 188 GLY A O 1
ATOM 1543 N N . LEU A 1 189 ? 8.781 -2.688 -33.628 1.00 77.19 189 LEU A N 1
ATOM 1544 C CA . LEU A 1 189 ? 8.641 -3.519 -34.825 1.00 77.19 189 LEU A CA 1
ATOM 1545 C C . LEU A 1 189 ? 8.635 -2.650 -36.089 1.00 77.19 189 LEU A C 1
ATOM 1547 O O . LEU A 1 189 ? 9.342 -2.960 -37.042 1.00 77.19 189 LEU A O 1
ATOM 1551 N N . PHE A 1 190 ? 7.924 -1.521 -36.071 1.00 74.56 190 PHE A N 1
ATOM 1552 C CA . PHE A 1 190 ? 7.872 -0.575 -37.189 1.00 74.56 190 PHE A CA 1
ATOM 1553 C C . PHE A 1 190 ? 9.253 -0.010 -37.548 1.00 74.56 190 PHE A C 1
ATOM 1555 O O . PHE A 1 190 ? 9.623 0.049 -38.722 1.00 74.56 190 PHE A O 1
ATOM 1562 N N . VAL A 1 191 ? 10.051 0.349 -36.538 1.00 78.75 191 VAL A N 1
ATOM 1563 C CA . VAL A 1 191 ? 11.437 0.799 -36.734 1.00 78.75 191 VAL A CA 1
ATOM 1564 C C . VAL A 1 191 ? 12.291 -0.319 -37.336 1.00 78.75 191 VAL A C 1
ATOM 1566 O O . VAL A 1 191 ? 12.989 -0.082 -38.321 1.00 78.75 191 VAL A O 1
ATOM 1569 N N . ALA A 1 192 ? 12.202 -1.543 -36.809 1.00 71.75 192 ALA A N 1
ATOM 1570 C CA . ALA A 1 192 ? 12.948 -2.686 -37.338 1.00 71.75 192 ALA A CA 1
ATOM 1571 C C . ALA A 1 192 ? 12.591 -2.988 -38.806 1.00 71.75 192 ALA A C 1
ATOM 1573 O O . ALA A 1 192 ? 13.479 -3.214 -39.627 1.00 71.75 192 ALA A O 1
ATOM 1574 N N . LEU A 1 193 ? 11.302 -2.923 -39.151 1.00 74.00 193 LEU A N 1
ATOM 1575 C CA . LEU A 1 193 ? 10.798 -3.102 -40.514 1.00 74.00 193 LEU A CA 1
ATOM 1576 C C . LEU A 1 193 ? 11.333 -2.012 -41.452 1.00 74.00 193 LEU A C 1
ATOM 1578 O O . LEU A 1 193 ? 11.771 -2.307 -42.558 1.00 74.00 193 LEU A O 1
ATOM 1582 N N . THR A 1 194 ? 11.374 -0.763 -40.984 1.00 73.69 194 THR A N 1
ATOM 1583 C CA . THR A 1 194 ? 11.906 0.370 -41.755 1.00 73.69 194 THR A CA 1
ATOM 1584 C C . THR A 1 194 ? 13.396 0.195 -42.055 1.00 73.69 194 THR A C 1
ATOM 1586 O O . THR A 1 194 ? 13.816 0.370 -43.197 1.00 73.69 194 THR A O 1
ATOM 1589 N N . VAL A 1 195 ? 14.197 -0.221 -41.067 1.00 77.31 195 VAL A N 1
ATOM 1590 C CA . VAL A 1 195 ? 15.626 -0.521 -41.273 1.00 77.31 195 VAL A CA 1
ATOM 1591 C C . VAL A 1 195 ? 15.810 -1.672 -42.263 1.00 77.31 195 VAL A C 1
ATOM 1593 O O . VAL A 1 195 ? 16.672 -1.594 -43.135 1.00 77.31 195 VAL A O 1
ATOM 1596 N N . LEU A 1 196 ? 14.982 -2.714 -42.170 1.00 69.38 196 LEU A N 1
ATOM 1597 C CA . LEU A 1 196 ? 15.035 -3.866 -43.069 1.00 69.38 196 LEU A CA 1
ATOM 1598 C C . LEU A 1 196 ? 14.690 -3.484 -44.516 1.00 69.38 196 LEU A C 1
ATOM 1600 O O . LEU A 1 196 ? 15.379 -3.909 -45.440 1.00 69.38 196 LEU A O 1
ATOM 1604 N N . VAL A 1 197 ? 13.679 -2.636 -44.721 1.00 75.56 197 VAL A N 1
ATOM 1605 C CA . VAL A 1 197 ? 13.318 -2.115 -46.048 1.00 75.56 197 VAL A CA 1
ATOM 1606 C C . VAL A 1 197 ? 14.439 -1.250 -46.623 1.00 75.56 197 VAL A C 1
ATOM 1608 O O . VAL A 1 197 ? 14.821 -1.444 -47.773 1.00 75.56 197 VAL A O 1
ATOM 1611 N N . VAL A 1 198 ? 15.020 -0.343 -45.832 1.00 73.81 198 VAL A N 1
ATOM 1612 C CA . VAL A 1 198 ? 16.164 0.477 -46.270 1.00 73.81 198 VAL A CA 1
ATOM 1613 C C . VAL A 1 198 ? 17.361 -0.403 -46.634 1.00 73.81 198 VAL A C 1
ATOM 1615 O O . VAL A 1 198 ? 18.004 -0.173 -47.655 1.00 73.81 198 VAL A O 1
ATOM 1618 N N . TYR A 1 199 ? 17.636 -1.444 -45.847 1.00 73.56 199 TYR A N 1
ATOM 1619 C CA . TYR A 1 199 ? 18.704 -2.399 -46.130 1.00 73.56 199 TYR A CA 1
ATOM 1620 C C . TYR A 1 199 ? 18.460 -3.185 -47.426 1.00 73.56 199 TYR A C 1
ATOM 1622 O O . TYR A 1 199 ? 19.386 -3.362 -48.214 1.00 73.56 199 TYR A O 1
ATOM 1630 N N . LEU A 1 200 ? 17.220 -3.614 -47.681 1.00 72.75 200 LEU A N 1
ATOM 1631 C CA . LEU A 1 200 ? 16.846 -4.293 -48.924 1.00 72.75 200 LEU A CA 1
ATOM 1632 C C . LEU A 1 200 ? 16.892 -3.368 -50.142 1.00 72.75 200 LEU A C 1
ATOM 1634 O O . LEU A 1 200 ? 17.235 -3.832 -51.222 1.00 72.75 200 LEU A O 1
ATOM 1638 N N . LEU A 1 201 ? 16.578 -2.079 -49.985 1.00 74.94 201 LEU A N 1
ATOM 1639 C CA . LEU A 1 201 ? 16.629 -1.085 -51.064 1.00 74.94 201 LEU A CA 1
ATOM 1640 C C . LEU A 1 201 ? 18.047 -0.570 -51.343 1.00 74.94 201 LEU A C 1
ATOM 1642 O O . LEU A 1 201 ? 18.336 -0.174 -52.470 1.00 74.94 201 LEU A O 1
ATOM 1646 N N . ALA A 1 202 ? 18.951 -0.607 -50.361 1.00 72.75 202 ALA A N 1
ATOM 1647 C CA . ALA A 1 202 ? 20.342 -0.179 -50.509 1.00 72.75 202 ALA A CA 1
ATOM 1648 C C . ALA A 1 202 ? 21.083 -0.798 -51.720 1.00 72.75 202 ALA A C 1
ATOM 1650 O O . ALA A 1 202 ? 21.742 -0.044 -52.439 1.00 72.75 202 ALA A O 1
ATOM 1651 N N . PRO A 1 203 ? 21.002 -2.114 -52.010 1.00 72.25 203 PRO A N 1
ATOM 1652 C CA . PRO A 1 203 ? 21.622 -2.682 -53.208 1.00 72.25 203 PRO A CA 1
ATOM 1653 C C . PRO A 1 203 ? 20.968 -2.206 -54.512 1.00 72.25 203 PRO A C 1
ATOM 1655 O O . PRO A 1 203 ? 21.678 -2.023 -55.495 1.00 72.25 203 PRO A O 1
ATOM 1658 N N . TRP A 1 204 ? 19.658 -1.943 -54.528 1.00 71.81 204 TRP A N 1
ATOM 1659 C CA . TRP A 1 204 ? 18.958 -1.430 -55.715 1.00 71.81 204 TRP A CA 1
ATOM 1660 C C . TRP A 1 204 ? 19.326 0.019 -56.020 1.00 71.81 204 TRP A C 1
ATOM 1662 O O . TRP A 1 204 ? 19.549 0.359 -57.177 1.00 71.81 204 TRP A O 1
ATOM 1672 N N . ILE A 1 205 ? 19.455 0.857 -54.988 1.00 68.12 205 ILE A N 1
ATOM 1673 C CA . ILE A 1 205 ? 19.927 2.242 -55.126 1.00 68.12 205 ILE A CA 1
ATOM 1674 C C . ILE A 1 205 ? 21.360 2.253 -55.667 1.00 68.12 205 ILE A C 1
ATOM 1676 O O . ILE A 1 205 ? 21.643 2.956 -56.631 1.00 68.12 205 ILE A O 1
ATOM 1680 N N . LYS A 1 206 ? 22.240 1.399 -55.126 1.00 64.06 206 LYS A N 1
ATOM 1681 C CA . LYS A 1 206 ? 23.610 1.247 -55.639 1.00 64.06 206 LYS A CA 1
ATOM 1682 C C . LYS A 1 206 ? 23.645 0.750 -57.085 1.00 64.06 206 LYS A C 1
ATOM 1684 O O . LYS A 1 206 ? 24.469 1.209 -57.865 1.00 64.06 206 LYS A O 1
ATOM 1689 N N . MET A 1 207 ? 22.762 -0.175 -57.459 1.00 61.81 207 MET A N 1
ATOM 1690 C CA . MET A 1 207 ? 22.673 -0.685 -58.830 1.00 61.81 207 MET A CA 1
ATOM 1691 C C . MET A 1 207 ? 22.163 0.387 -59.809 1.00 61.81 207 MET A C 1
ATOM 1693 O O . MET A 1 207 ? 22.672 0.487 -60.923 1.00 61.81 207 MET A O 1
ATOM 1697 N N . LEU A 1 208 ? 21.216 1.227 -59.379 1.00 59.66 208 LEU A N 1
ATOM 1698 C CA . LEU A 1 208 ? 20.727 2.374 -60.147 1.00 59.66 208 LEU A CA 1
ATOM 1699 C C . LEU A 1 208 ? 21.811 3.446 -60.332 1.00 59.66 208 LEU A C 1
ATOM 1701 O O . LEU A 1 208 ? 21.988 3.923 -61.451 1.00 59.66 208 LEU A O 1
ATOM 1705 N N . GLU A 1 209 ? 22.589 3.761 -59.292 1.00 58.00 209 GLU A N 1
ATOM 1706 C CA . GLU A 1 209 ? 23.739 4.676 -59.385 1.00 58.00 209 GLU A CA 1
ATOM 1707 C C . GLU A 1 209 ? 24.827 4.151 -60.337 1.00 58.00 209 GLU A C 1
ATOM 1709 O O . GLU A 1 209 ? 25.340 4.915 -61.153 1.00 58.00 209 GLU A O 1
ATOM 1714 N N . PHE A 1 210 ? 25.126 2.845 -60.317 1.00 52.62 210 PHE A N 1
ATOM 1715 C CA . PHE A 1 210 ? 26.062 2.227 -61.269 1.00 52.62 210 PHE A CA 1
ATOM 1716 C C . PHE A 1 210 ? 25.541 2.215 -62.716 1.00 52.62 210 PHE A C 1
ATOM 1718 O O . PHE A 1 210 ? 26.340 2.277 -63.644 1.00 52.62 210 PHE A O 1
ATOM 1725 N N . SER A 1 211 ? 24.221 2.163 -62.930 1.00 52.59 211 SER A N 1
ATOM 1726 C CA . SER A 1 211 ? 23.618 2.244 -64.272 1.00 52.59 211 SER A CA 1
ATOM 1727 C C . SER A 1 211 ? 23.473 3.679 -64.806 1.00 52.59 211 SER A C 1
ATOM 1729 O O . SER A 1 211 ? 23.407 3.877 -66.016 1.00 52.59 211 SER A O 1
ATOM 1731 N N . GLY A 1 212 ? 23.435 4.681 -63.918 1.00 50.59 212 GLY A N 1
ATOM 1732 C CA . GLY A 1 212 ? 23.309 6.104 -64.260 1.00 50.59 212 GLY A CA 1
ATOM 1733 C C . GLY A 1 212 ? 24.637 6.814 -64.552 1.00 50.59 212 GLY A C 1
ATOM 1734 O O . GLY A 1 212 ? 24.630 7.892 -65.139 1.00 50.59 212 GLY A O 1
ATOM 1735 N N . LEU A 1 213 ? 25.770 6.205 -64.192 1.00 48.72 213 LEU A N 1
ATOM 1736 C CA . LEU A 1 213 ? 27.134 6.635 -64.539 1.00 48.72 213 LEU A CA 1
ATOM 1737 C C . LEU A 1 213 ? 27.702 5.821 -65.717 1.00 48.72 213 LEU A C 1
ATOM 1739 O O . LEU A 1 213 ? 28.888 5.516 -65.771 1.00 48.72 213 LEU A O 1
ATOM 1743 N N . GLY A 1 214 ? 26.835 5.456 -66.664 1.00 46.19 214 GLY A N 1
ATOM 1744 C CA . GLY A 1 214 ? 27.215 4.935 -67.974 1.00 46.19 214 GLY A CA 1
ATOM 1745 C C . GLY A 1 214 ? 27.550 6.066 -68.947 1.00 46.19 214 GLY A C 1
ATOM 1746 O O . GLY A 1 214 ? 26.789 6.309 -69.881 1.00 46.19 214 GLY A O 1
ATOM 1747 N N . TRP A 1 215 ? 28.669 6.745 -68.690 1.00 41.41 215 TRP A N 1
ATOM 1748 C CA . TRP A 1 215 ? 29.561 7.310 -69.706 1.00 41.41 215 TRP A CA 1
ATOM 1749 C C . TRP A 1 215 ? 30.958 6.761 -69.437 1.00 41.41 215 TRP A C 1
ATOM 1751 O O . TRP A 1 215 ? 31.392 6.845 -68.266 1.00 41.41 215 TRP A O 1
#